Protein AF-A0A517T8I3-F1 (afdb_monomer_lite)

Structure (mmCIF, N/CA/C/O backbone):
data_AF-A0A517T8I3-F1
#
_entry.id   AF-A0A517T8I3-F1
#
loop_
_atom_site.group_PDB
_atom_site.id
_atom_site.type_symbol
_atom_site.label_atom_id
_atom_site.label_alt_id
_atom_site.label_comp_id
_atom_site.label_asym_id
_atom_site.label_entity_id
_atom_site.label_seq_id
_atom_site.pdbx_PDB_ins_code
_atom_site.Cartn_x
_atom_site.Cartn_y
_atom_site.Cartn_z
_atom_site.occupancy
_atom_site.B_iso_or_equiv
_atom_site.auth_seq_id
_atom_site.auth_comp_id
_atom_site.auth_asym_id
_atom_site.auth_atom_id
_atom_site.pdbx_PDB_model_num
ATOM 1 N N . MET A 1 1 ? 9.222 -22.337 -0.144 1.00 41.41 1 MET A N 1
ATOM 2 C CA . MET A 1 1 ? 8.190 -21.310 -0.383 1.00 41.41 1 MET A CA 1
ATOM 3 C C . MET A 1 1 ? 7.421 -21.747 -1.611 1.00 41.41 1 MET A C 1
ATOM 5 O O . MET A 1 1 ? 8.065 -21.968 -2.627 1.00 41.41 1 MET A O 1
ATOM 9 N N . GLN A 1 2 ? 6.104 -21.953 -1.518 1.00 43.41 2 GLN A N 1
ATOM 10 C CA . GLN A 1 2 ? 5.272 -21.884 -2.725 1.00 43.41 2 GLN A CA 1
ATOM 11 C C . GLN A 1 2 ? 5.510 -20.485 -3.297 1.00 43.41 2 GLN A C 1
ATOM 13 O O . GLN A 1 2 ? 5.331 -19.502 -2.580 1.00 43.41 2 GLN A O 1
ATOM 18 N N . GLY A 1 3 ? 6.125 -20.431 -4.477 1.00 68.81 3 GLY A N 1
ATOM 19 C CA . GLY A 1 3 ? 6.639 -19.194 -5.051 1.00 68.81 3 GLY A CA 1
ATOM 20 C C . GLY A 1 3 ? 5.486 -18.282 -5.435 1.00 68.81 3 GLY A C 1
ATOM 21 O O . GLY A 1 3 ? 4.492 -18.755 -5.979 1.00 68.81 3 GLY A O 1
ATOM 22 N N . TYR A 1 4 ? 5.613 -16.993 -5.133 1.00 79.94 4 TYR A N 1
ATOM 23 C CA . TYR A 1 4 ? 4.771 -15.985 -5.765 1.00 79.94 4 TYR A CA 1
ATOM 24 C C . TYR A 1 4 ? 4.912 -16.085 -7.294 1.00 79.94 4 TYR A C 1
ATOM 26 O O . TYR A 1 4 ? 5.995 -16.461 -7.759 1.00 79.94 4 TYR A O 1
ATOM 34 N N . PRO A 1 5 ? 3.857 -15.780 -8.068 1.00 85.25 5 PRO A N 1
ATOM 35 C CA . PRO A 1 5 ? 3.932 -15.844 -9.520 1.00 85.25 5 PRO A CA 1
ATOM 36 C C . PRO A 1 5 ? 4.975 -14.857 -10.045 1.00 85.25 5 PRO A C 1
ATOM 38 O O . PRO A 1 5 ? 5.192 -13.774 -9.485 1.00 85.25 5 PRO A O 1
ATOM 41 N N . ARG A 1 6 ? 5.656 -15.253 -11.117 1.00 88.50 6 ARG A N 1
ATOM 42 C CA . ARG A 1 6 ? 6.719 -14.454 -11.721 1.00 88.50 6 ARG A CA 1
ATOM 43 C C . ARG A 1 6 ? 6.110 -13.284 -12.488 1.00 88.50 6 ARG A C 1
ATOM 45 O O . ARG A 1 6 ? 5.130 -13.452 -13.209 1.00 88.50 6 ARG A O 1
ATOM 52 N N . VAL A 1 7 ? 6.745 -12.112 -12.418 1.00 89.88 7 VAL A N 1
ATOM 53 C CA . VAL A 1 7 ? 6.418 -10.996 -13.316 1.00 89.88 7 VAL A CA 1
ATOM 54 C C . VAL A 1 7 ? 6.949 -11.313 -14.715 1.00 89.88 7 VAL A C 1
ATOM 56 O O . VAL A 1 7 ? 8.155 -11.310 -14.954 1.00 89.88 7 VAL A O 1
ATOM 59 N N . ALA A 1 8 ? 6.044 -11.613 -15.642 1.00 88.56 8 ALA A N 1
ATOM 60 C CA . ALA A 1 8 ? 6.367 -11.973 -17.017 1.00 88.56 8 ALA A CA 1
ATOM 61 C C . ALA A 1 8 ? 6.566 -10.741 -17.911 1.00 88.56 8 ALA A C 1
ATOM 63 O O . ALA A 1 8 ? 7.403 -10.758 -18.813 1.00 88.56 8 ALA A O 1
ATOM 64 N N . ALA A 1 9 ? 5.802 -9.673 -17.672 1.00 90.19 9 ALA A N 1
ATOM 65 C CA . ALA A 1 9 ? 5.899 -8.437 -18.440 1.00 90.19 9 ALA A CA 1
ATOM 66 C C . ALA A 1 9 ? 5.397 -7.226 -17.651 1.00 90.19 9 ALA A C 1
ATOM 68 O O . ALA A 1 9 ? 4.647 -7.353 -16.683 1.00 90.19 9 ALA A O 1
ATOM 69 N N . ILE A 1 10 ? 5.775 -6.037 -18.121 1.00 89.06 10 ILE A N 1
ATOM 70 C CA . ILE A 1 10 ? 5.238 -4.762 -17.646 1.00 89.06 10 ILE A CA 1
ATOM 71 C C . ILE A 1 10 ? 4.717 -3.999 -18.855 1.00 89.06 10 ILE A C 1
ATOM 73 O O . ILE A 1 10 ? 5.453 -3.765 -19.814 1.00 89.06 10 ILE A O 1
ATOM 77 N N . THR A 1 11 ? 3.444 -3.621 -18.818 1.00 89.94 11 THR A N 1
ATOM 78 C CA . THR A 1 11 ? 2.867 -2.674 -19.777 1.00 89.94 11 THR A CA 1
ATOM 79 C C . THR A 1 11 ? 2.685 -1.324 -19.112 1.00 89.94 11 THR A C 1
ATOM 81 O O . THR A 1 11 ? 2.497 -1.234 -17.899 1.00 89.94 11 THR A O 1
ATOM 84 N N . HIS A 1 12 ? 2.720 -0.267 -19.912 1.00 82.56 12 HIS A N 1
ATOM 85 C CA . HIS A 1 12 ? 2.687 1.101 -19.418 1.00 82.56 12 HIS A CA 1
ATOM 86 C C . HIS A 1 12 ? 1.550 1.871 -20.085 1.00 82.56 12 HIS A C 1
ATOM 88 O O . HIS A 1 12 ? 1.390 1.791 -21.304 1.00 82.56 12 HIS A O 1
ATOM 94 N N . ALA A 1 13 ? 0.807 2.623 -19.281 1.00 73.44 13 ALA A N 1
ATOM 95 C CA . ALA A 1 13 ? 0.009 3.761 -19.714 1.00 73.44 13 ALA A CA 1
ATOM 96 C C . ALA A 1 13 ? 0.690 5.057 -19.231 1.00 73.44 13 ALA A C 1
ATOM 98 O O . ALA A 1 13 ? 1.720 5.007 -18.550 1.00 73.44 13 ALA A O 1
ATOM 99 N N . ASP A 1 14 ? 0.145 6.214 -19.607 1.00 70.75 14 ASP A N 1
ATOM 100 C CA . ASP A 1 14 ? 0.759 7.518 -19.321 1.00 70.75 14 ASP A CA 1
ATOM 101 C C . ASP A 1 14 ? 0.957 7.769 -17.812 1.00 70.75 14 ASP A C 1
ATOM 103 O O . ASP A 1 14 ? 1.933 8.404 -17.407 1.00 70.75 14 ASP A O 1
ATOM 107 N N . ASP A 1 15 ? 0.070 7.231 -16.974 1.00 74.19 15 ASP A N 1
ATOM 108 C CA . ASP A 1 15 ? 0.002 7.471 -15.530 1.00 74.19 15 ASP A CA 1
ATOM 109 C C . ASP A 1 15 ? 0.202 6.220 -14.656 1.00 74.19 15 ASP A C 1
ATOM 111 O O . ASP A 1 15 ? 0.473 6.350 -13.460 1.00 74.19 15 ASP A O 1
ATOM 115 N N . CYS A 1 16 ? 0.134 5.018 -15.233 1.00 84.25 16 CYS A N 1
ATOM 116 C CA . CYS A 1 16 ? 0.212 3.762 -14.490 1.00 84.25 16 CYS A CA 1
ATOM 117 C C . CYS A 1 16 ? 0.996 2.660 -15.219 1.00 84.25 16 CYS A C 1
ATOM 119 O O . CYS A 1 16 ? 1.165 2.660 -16.441 1.00 84.25 16 CYS A O 1
ATOM 121 N N . CYS A 1 17 ? 1.468 1.680 -14.449 1.00 89.50 17 CYS A N 1
ATOM 122 C CA . CYS A 1 17 ? 2.090 0.460 -14.957 1.00 89.50 17 CYS A CA 1
ATOM 123 C C . CYS A 1 17 ? 1.220 -0.737 -14.586 1.00 89.50 17 CYS A C 1
ATOM 125 O O . CYS A 1 17 ? 0.620 -0.774 -13.517 1.00 89.50 17 CYS A O 1
ATOM 127 N N . THR A 1 18 ? 1.169 -1.744 -15.448 1.00 92.50 18 THR A N 1
ATOM 128 C CA . THR A 1 18 ? 0.527 -3.028 -15.150 1.00 92.50 18 THR A CA 1
ATOM 129 C C . THR A 1 18 ? 1.574 -4.126 -15.214 1.00 92.50 18 THR A C 1
ATOM 131 O O . THR A 1 18 ? 2.240 -4.284 -16.237 1.00 92.50 18 THR A O 1
ATOM 134 N N . LEU A 1 19 ? 1.717 -4.877 -14.125 1.00 91.88 19 LEU A N 1
ATOM 135 C CA . LEU A 1 19 ? 2.493 -6.110 -14.087 1.00 91.88 19 LEU A CA 1
ATOM 136 C C . LEU A 1 19 ? 1.615 -7.255 -14.584 1.00 91.88 19 LEU A C 1
ATOM 138 O O . LEU A 1 19 ? 0.516 -7.449 -14.066 1.00 91.88 19 LEU A O 1
ATOM 142 N N . HIS A 1 20 ? 2.114 -8.019 -15.548 1.00 92.81 20 HIS A N 1
ATOM 143 C CA . HIS A 1 20 ? 1.496 -9.254 -16.030 1.00 92.81 20 HIS A CA 1
ATOM 144 C C . HIS A 1 20 ? 2.244 -10.431 -15.428 1.00 92.81 20 HIS A C 1
ATOM 146 O O . HIS A 1 20 ? 3.470 -10.509 -15.560 1.00 92.81 20 HIS A O 1
ATOM 152 N N . LEU A 1 21 ? 1.521 -11.315 -14.753 1.00 92.31 21 LEU A N 1
ATOM 153 C CA . LEU A 1 21 ? 2.090 -12.456 -14.048 1.00 92.31 21 LEU A CA 1
ATOM 154 C C . LEU A 1 21 ? 1.990 -13.731 -14.897 1.00 92.31 21 LEU A C 1
ATOM 156 O O . LEU A 1 21 ? 1.153 -13.835 -15.796 1.00 92.31 21 LEU A O 1
ATOM 160 N N . ASP A 1 22 ? 2.858 -14.706 -14.636 1.00 92.25 22 ASP A N 1
ATOM 161 C CA . ASP A 1 22 ? 2.897 -15.984 -15.365 1.00 92.25 22 ASP A CA 1
ATOM 162 C C . ASP A 1 22 ? 1.654 -16.868 -15.147 1.00 92.25 22 ASP A C 1
ATOM 164 O O . ASP A 1 22 ? 1.330 -17.704 -15.992 1.00 92.25 22 ASP A O 1
ATOM 168 N N . ASP A 1 23 ? 0.903 -16.628 -14.072 1.00 90.25 23 ASP A N 1
ATOM 169 C CA . ASP A 1 23 ? -0.411 -17.221 -13.806 1.00 90.25 23 ASP A CA 1
ATOM 170 C C . ASP A 1 23 ? -1.574 -16.508 -14.527 1.00 90.25 23 ASP A C 1
ATOM 172 O O . ASP A 1 23 ? -2.740 -16.837 -14.308 1.00 90.25 23 ASP A O 1
ATOM 176 N N . SER A 1 24 ? -1.264 -15.567 -15.428 1.00 88.81 24 SER A N 1
ATOM 177 C CA . SER A 1 24 ? -2.210 -14.720 -16.173 1.00 88.81 24 SER A CA 1
ATOM 178 C C . SER A 1 24 ? -2.958 -13.671 -15.341 1.00 88.81 24 SER A C 1
ATOM 180 O O . SER A 1 24 ? -3.823 -12.980 -15.883 1.00 88.81 24 SER A O 1
ATOM 182 N N . SER A 1 25 ? -2.647 -13.516 -14.051 1.00 90.62 25 SER A N 1
ATOM 183 C CA . SER A 1 25 ? -3.161 -12.402 -13.254 1.00 90.62 25 SER A CA 1
ATOM 184 C C . SER A 1 25 ? -2.394 -11.103 -13.535 1.00 90.62 25 SER A C 1
ATOM 186 O O . SER A 1 25 ? -1.319 -11.093 -14.144 1.00 90.62 25 SER A O 1
ATOM 188 N N . THR A 1 26 ? -2.968 -9.975 -13.112 1.00 91.31 26 THR A N 1
ATOM 189 C CA . THR A 1 26 ? -2.376 -8.647 -13.312 1.00 91.31 26 THR A CA 1
ATOM 190 C C . THR A 1 26 ? -2.382 -7.829 -12.031 1.00 91.31 26 THR A C 1
ATOM 192 O O . THR A 1 26 ? -3.363 -7.856 -11.289 1.00 91.31 26 THR A O 1
ATOM 195 N N . ILE A 1 27 ? -1.333 -7.033 -11.820 1.00 90.88 27 ILE A N 1
ATOM 196 C CA . ILE A 1 27 ? -1.254 -6.044 -10.737 1.00 90.88 27 ILE A CA 1
ATOM 197 C C . ILE A 1 27 ? -1.116 -4.652 -11.346 1.00 90.88 27 ILE A C 1
ATOM 199 O O . ILE A 1 27 ? -0.182 -4.390 -12.104 1.00 90.88 27 ILE A O 1
ATOM 203 N N . LEU A 1 28 ? -2.024 -3.746 -10.986 1.00 91.38 28 LEU A N 1
ATOM 204 C CA . LEU A 1 28 ? -1.908 -2.330 -11.322 1.00 91.38 28 LEU A CA 1
ATOM 205 C C . LEU A 1 28 ? -0.952 -1.643 -10.340 1.00 91.38 28 LEU A C 1
ATOM 207 O O . LEU A 1 28 ? -1.030 -1.888 -9.140 1.00 91.38 28 LEU A O 1
ATOM 211 N N . LEU A 1 29 ? -0.078 -0.771 -10.835 1.00 90.00 29 LEU A N 1
ATOM 212 C CA . LEU A 1 29 ? 0.838 0.050 -10.048 1.00 90.00 29 LEU A CA 1
ATOM 213 C C . LEU A 1 29 ? 0.537 1.536 -10.254 1.00 90.00 29 LEU A C 1
ATOM 215 O O . LEU A 1 29 ? 0.356 1.977 -11.390 1.00 90.00 29 LEU A O 1
ATOM 219 N N . ASP A 1 30 ? 0.567 2.313 -9.168 1.00 85.25 30 ASP A N 1
ATOM 220 C CA . ASP A 1 30 ? 0.377 3.777 -9.178 1.00 85.25 30 ASP A CA 1
ATOM 221 C C . ASP A 1 30 ? 1.690 4.499 -9.513 1.00 85.25 30 ASP A C 1
ATOM 223 O O . ASP A 1 30 ? 2.221 5.302 -8.742 1.00 85.25 30 ASP A O 1
ATOM 227 N N . LEU A 1 31 ? 2.292 4.113 -10.636 1.00 87.06 31 LEU A N 1
ATOM 228 C CA . LEU A 1 31 ? 3.541 4.686 -11.118 1.00 87.06 31 LEU A CA 1
ATOM 229 C C . LEU A 1 31 ? 3.591 4.663 -12.640 1.00 87.06 31 LEU A C 1
ATOM 231 O O . LEU A 1 31 ? 3.246 3.664 -13.265 1.00 87.06 31 LEU A O 1
ATOM 235 N N . SER A 1 32 ? 4.055 5.752 -13.237 1.00 87.44 32 SER A N 1
ATOM 236 C CA . SER A 1 32 ? 4.314 5.841 -14.664 1.00 87.44 32 SER A CA 1
ATOM 237 C C . SER A 1 32 ? 5.643 5.172 -15.006 1.00 87.44 32 SER A C 1
ATOM 239 O O . SER A 1 32 ? 6.540 5.009 -14.170 1.00 87.44 32 SER A O 1
ATOM 241 N N . ARG A 1 33 ? 5.811 4.827 -16.285 1.00 86.06 33 ARG A N 1
ATOM 242 C CA . ARG A 1 33 ? 7.088 4.314 -16.792 1.00 86.06 33 ARG A CA 1
ATOM 243 C C . ARG A 1 33 ? 8.243 5.277 -16.520 1.00 86.06 33 ARG A C 1
ATOM 245 O O . ARG A 1 33 ? 9.319 4.844 -16.121 1.00 86.06 33 ARG A O 1
ATOM 252 N N . SER A 1 34 ? 8.019 6.571 -16.744 1.00 86.88 34 SER A N 1
ATOM 253 C CA . SER A 1 34 ? 9.053 7.593 -16.588 1.00 86.88 34 SER A CA 1
ATOM 254 C C . SER A 1 34 ? 9.481 7.748 -15.131 1.00 86.88 34 SER A C 1
ATOM 256 O O . SER A 1 34 ? 10.675 7.874 -14.872 1.00 86.88 34 SER A O 1
ATOM 258 N N . ALA A 1 35 ? 8.543 7.667 -14.181 1.00 86.69 35 ALA A N 1
ATOM 259 C CA . ALA A 1 35 ? 8.854 7.676 -12.755 1.00 86.69 35 ALA A CA 1
ATOM 260 C C . ALA A 1 35 ? 9.694 6.454 -12.353 1.00 86.69 35 ALA A C 1
ATOM 262 O O . ALA A 1 35 ? 10.691 6.599 -11.643 1.00 86.69 35 ALA A O 1
ATOM 263 N N . LEU A 1 36 ? 9.348 5.265 -12.861 1.00 86.88 36 LEU A N 1
ATOM 264 C CA . LEU A 1 36 ? 10.121 4.046 -12.622 1.00 86.88 36 LEU A CA 1
ATOM 265 C C . LEU A 1 36 ? 11.539 4.144 -13.183 1.00 86.88 36 LEU A C 1
ATOM 267 O O . LEU A 1 36 ? 12.506 3.915 -12.466 1.00 86.88 36 LEU A O 1
ATOM 271 N N . GLU A 1 37 ? 11.678 4.506 -14.457 1.00 87.69 37 GLU A N 1
ATOM 272 C CA . GLU A 1 37 ? 12.984 4.624 -15.110 1.00 87.69 37 GLU A CA 1
ATOM 273 C C . GLU A 1 37 ? 13.853 5.702 -14.444 1.00 87.69 37 GLU A C 1
ATOM 275 O O . GLU A 1 37 ? 15.051 5.488 -14.246 1.00 87.69 37 GLU A O 1
ATOM 280 N N . ALA A 1 38 ? 13.258 6.831 -14.038 1.00 87.50 38 ALA A N 1
ATOM 281 C CA . ALA A 1 38 ? 13.951 7.875 -13.289 1.00 87.50 38 ALA A CA 1
ATOM 282 C C . ALA A 1 38 ? 14.435 7.370 -11.924 1.00 87.50 38 ALA A C 1
ATOM 284 O O . ALA A 1 38 ? 15.601 7.571 -11.587 1.00 87.50 38 ALA A O 1
ATOM 285 N N . TYR A 1 39 ? 13.579 6.667 -11.176 1.00 86.06 39 TYR A N 1
ATOM 286 C CA . TYR A 1 39 ? 13.934 6.061 -9.895 1.00 86.06 39 TYR A CA 1
ATOM 287 C C . TYR A 1 39 ? 15.089 5.063 -10.044 1.00 86.06 39 TYR A C 1
ATOM 289 O O . TYR A 1 39 ? 16.063 5.136 -9.292 1.00 86.06 39 TYR A O 1
ATOM 297 N N . LEU A 1 40 ? 15.006 4.154 -11.023 1.00 86.44 40 LEU A N 1
ATOM 298 C CA . LEU A 1 40 ? 16.040 3.147 -11.268 1.00 86.44 40 LEU A CA 1
ATOM 299 C C . LEU A 1 40 ? 17.371 3.807 -11.625 1.00 86.44 40 LEU A C 1
ATOM 301 O O . LEU A 1 40 ? 18.395 3.487 -11.029 1.00 86.44 40 LEU A O 1
ATOM 305 N N . LYS A 1 41 ? 17.348 4.792 -12.529 1.00 86.94 41 LYS A N 1
ATOM 306 C CA . LYS A 1 41 ? 18.540 5.544 -12.928 1.00 86.94 41 LYS A CA 1
ATOM 307 C C . LYS A 1 41 ? 19.160 6.312 -11.761 1.00 86.94 41 LYS A C 1
ATOM 309 O O . LYS A 1 41 ? 20.376 6.303 -11.610 1.00 86.94 41 LYS A O 1
ATOM 314 N N . GLN A 1 42 ? 18.341 6.990 -10.960 1.00 85.06 42 GLN A N 1
ATOM 315 C CA . GLN A 1 42 ? 18.812 7.808 -9.844 1.00 85.06 42 GLN A CA 1
ATOM 316 C C . GLN A 1 42 ? 19.474 6.977 -8.741 1.00 85.06 42 GLN A C 1
ATOM 318 O O . GLN A 1 42 ? 20.410 7.453 -8.105 1.00 85.06 42 GLN A O 1
ATOM 323 N N . ASN A 1 43 ? 18.992 5.755 -8.524 1.00 81.25 43 ASN A N 1
ATOM 324 C CA . ASN A 1 43 ? 19.506 4.843 -7.505 1.00 81.25 43 ASN A CA 1
ATOM 325 C C . ASN A 1 43 ? 20.490 3.805 -8.078 1.00 81.25 43 ASN A C 1
ATOM 327 O O . ASN A 1 43 ? 20.786 2.816 -7.415 1.00 81.25 43 ASN A O 1
ATOM 331 N N . GLU A 1 44 ? 20.976 4.021 -9.307 1.00 84.88 44 GLU A N 1
ATOM 332 C CA . GLU A 1 44 ? 21.946 3.157 -9.998 1.00 84.88 44 GLU A CA 1
ATOM 333 C C . GLU A 1 44 ? 21.505 1.682 -10.103 1.00 84.88 44 GLU A C 1
ATOM 335 O O . GLU A 1 44 ? 22.322 0.760 -10.147 1.00 84.88 44 GLU A O 1
ATOM 340 N N . PHE A 1 45 ? 20.193 1.447 -10.173 1.00 85.38 45 PHE A N 1
ATOM 341 C CA . PHE A 1 45 ? 19.625 0.119 -10.370 1.00 85.38 45 PHE A CA 1
ATOM 342 C C . PHE A 1 45 ? 19.649 -0.300 -11.847 1.00 85.38 45 PHE A C 1
ATOM 344 O O . PHE A 1 45 ? 19.632 0.552 -12.742 1.00 85.38 45 PHE A O 1
ATOM 351 N N . PRO A 1 46 ? 19.647 -1.620 -12.128 1.00 86.75 46 PRO A N 1
ATOM 352 C CA . PRO A 1 46 ? 19.505 -2.120 -13.487 1.00 86.75 46 PRO A CA 1
ATOM 353 C C . PRO A 1 46 ? 18.230 -1.597 -14.173 1.00 86.75 46 PRO A C 1
ATOM 355 O O . PRO A 1 46 ? 17.225 -1.352 -13.497 1.00 86.75 46 PRO A O 1
ATOM 358 N N . PRO A 1 47 ? 18.234 -1.468 -15.512 1.00 88.00 47 PRO A N 1
ATOM 359 C CA . PRO A 1 47 ? 17.032 -1.164 -16.280 1.00 88.00 47 PRO A CA 1
ATOM 360 C C . PRO A 1 47 ? 15.904 -2.166 -16.015 1.00 88.00 47 PRO A C 1
ATOM 362 O O . PRO A 1 47 ? 16.148 -3.317 -15.662 1.00 88.00 47 PRO A O 1
ATOM 365 N N . ILE A 1 48 ? 14.660 -1.757 -16.273 1.00 86.38 48 ILE A N 1
ATOM 366 C CA . ILE A 1 48 ? 13.474 -2.587 -16.015 1.00 86.38 48 ILE A CA 1
ATOM 367 C C . ILE A 1 48 ? 13.538 -3.968 -16.690 1.00 86.38 48 ILE A C 1
ATOM 369 O O . ILE A 1 48 ? 13.161 -4.957 -16.071 1.00 86.38 48 ILE A O 1
ATOM 373 N N . CYS A 1 49 ? 14.068 -4.056 -17.917 1.00 87.31 49 CYS A N 1
ATOM 374 C CA . CYS A 1 49 ? 14.229 -5.326 -18.630 1.00 87.31 49 CYS A CA 1
ATOM 375 C C . CYS A 1 49 ? 15.162 -6.282 -17.875 1.00 87.31 49 CYS A C 1
ATOM 377 O O . CYS A 1 49 ? 14.823 -7.443 -17.686 1.00 87.31 49 CYS A O 1
ATOM 379 N N . ASP A 1 50 ? 16.281 -5.774 -17.355 1.00 88.00 50 ASP A N 1
ATOM 380 C CA . ASP A 1 50 ? 17.229 -6.569 -16.572 1.00 88.00 50 ASP A CA 1
ATOM 381 C C . ASP A 1 50 ? 16.620 -7.028 -15.243 1.00 88.00 50 ASP A C 1
ATOM 383 O O . ASP A 1 50 ? 16.937 -8.117 -14.767 1.00 88.00 50 ASP A O 1
ATOM 387 N N . LEU A 1 51 ? 15.761 -6.209 -14.625 1.00 87.00 51 LEU A N 1
ATOM 388 C CA . LEU A 1 51 ? 15.043 -6.606 -13.412 1.00 87.00 51 LEU A CA 1
ATOM 389 C C . LEU A 1 51 ? 14.070 -7.757 -13.689 1.00 87.00 51 LEU A C 1
ATOM 391 O O . LEU A 1 51 ? 13.980 -8.675 -12.877 1.00 87.00 51 LEU A O 1
ATOM 395 N N . LEU A 1 52 ? 13.371 -7.721 -14.826 1.00 87.25 52 LEU A N 1
ATOM 396 C CA . LEU A 1 52 ? 12.444 -8.773 -15.251 1.00 87.25 52 LEU A CA 1
ATOM 397 C C . LEU A 1 52 ? 13.170 -10.065 -15.627 1.00 87.25 52 LEU A C 1
ATOM 399 O O . LEU A 1 52 ? 12.774 -11.138 -15.184 1.00 87.25 52 LEU A O 1
ATOM 403 N N . ASP A 1 53 ? 14.258 -9.970 -16.390 1.00 87.31 53 ASP A N 1
ATOM 404 C CA . ASP A 1 53 ? 15.039 -11.134 -16.823 1.00 87.31 53 ASP A CA 1
ATOM 405 C C . ASP A 1 53 ? 15.703 -11.867 -15.649 1.00 87.31 53 ASP A C 1
ATOM 407 O O . ASP A 1 53 ? 15.985 -13.063 -15.731 1.00 87.31 53 ASP A O 1
ATOM 411 N N . ARG A 1 54 ? 15.965 -11.145 -14.553 1.00 85.81 54 ARG A N 1
ATOM 412 C CA . ARG A 1 54 ? 16.594 -11.664 -13.331 1.00 85.81 54 ARG A CA 1
ATOM 413 C C . ARG A 1 54 ? 15.598 -11.984 -12.215 1.00 85.81 54 ARG A C 1
ATOM 415 O O . ARG A 1 54 ? 16.042 -12.270 -11.104 1.00 85.81 54 ARG A O 1
ATOM 422 N N . ASP A 1 55 ? 14.294 -11.901 -12.478 1.00 85.88 55 ASP A N 1
ATOM 423 C CA . ASP A 1 55 ? 13.228 -12.133 -11.494 1.00 85.88 55 ASP A CA 1
ATOM 424 C C . ASP A 1 55 ? 13.382 -11.278 -10.213 1.00 85.88 55 ASP A C 1
ATOM 426 O O . ASP A 1 55 ? 13.122 -11.718 -9.093 1.00 85.88 55 ASP A O 1
ATOM 430 N N . LEU A 1 56 ? 13.826 -10.024 -10.367 1.00 86.25 56 LEU A N 1
ATOM 431 C CA . LEU A 1 56 ? 14.074 -9.088 -9.260 1.00 86.25 56 LEU A CA 1
ATOM 432 C C . LEU A 1 56 ? 12.848 -8.259 -8.870 1.00 86.25 56 LEU A C 1
ATOM 434 O O . LEU A 1 56 ? 12.950 -7.410 -7.987 1.00 86.25 56 LEU A O 1
ATOM 438 N N . ILE A 1 57 ? 11.701 -8.490 -9.505 1.00 87.81 57 ILE A N 1
ATOM 439 C CA . ILE A 1 57 ? 10.419 -7.897 -9.123 1.00 87.81 57 ILE A CA 1
ATOM 440 C C . ILE A 1 57 ? 9.533 -9.020 -8.597 1.00 87.81 57 ILE A C 1
ATOM 442 O O . ILE A 1 57 ? 9.041 -9.853 -9.354 1.00 87.81 57 ILE A O 1
ATOM 446 N N . VAL A 1 58 ? 9.330 -9.034 -7.285 1.00 87.38 58 VAL A N 1
ATOM 447 C CA . VAL A 1 58 ? 8.448 -9.972 -6.601 1.00 87.38 58 VAL A CA 1
ATOM 448 C C . VAL A 1 58 ? 7.064 -9.344 -6.519 1.00 87.38 58 VAL A C 1
ATOM 450 O O . VAL A 1 58 ? 6.800 -8.454 -5.705 1.00 87.38 58 VAL A O 1
ATOM 453 N N . ALA A 1 59 ? 6.168 -9.820 -7.376 1.00 86.31 59 ALA A N 1
ATOM 454 C CA . ALA A 1 59 ? 4.752 -9.544 -7.237 1.00 86.31 59 ALA A CA 1
ATOM 455 C C . ALA A 1 59 ? 4.229 -10.288 -6.009 1.00 86.31 59 ALA A C 1
ATOM 457 O O . ALA A 1 59 ? 4.376 -11.500 -5.905 1.00 86.31 59 ALA A O 1
ATOM 458 N N . ILE A 1 60 ? 3.598 -9.574 -5.085 1.00 82.25 60 ILE A N 1
ATOM 459 C CA . ILE A 1 60 ? 2.863 -10.170 -3.971 1.00 82.25 60 ILE A CA 1
ATOM 460 C C . ILE A 1 60 ? 1.371 -9.997 -4.289 1.00 82.25 60 ILE A C 1
ATOM 462 O O . ILE A 1 60 ? 0.736 -9.079 -3.762 1.00 82.25 60 ILE A O 1
ATOM 466 N N . PRO A 1 61 ? 0.796 -10.822 -5.192 1.00 65.81 61 PRO A N 1
ATOM 467 C CA . PRO A 1 61 ? -0.640 -10.855 -5.383 1.00 65.81 61 PRO A CA 1
ATOM 468 C C . PRO A 1 61 ? -1.211 -11.558 -4.167 1.00 65.81 61 PRO A C 1
ATOM 470 O O . PRO A 1 61 ? -1.053 -12.764 -3.983 1.00 65.81 61 PRO A O 1
ATOM 473 N N . LEU A 1 62 ? -1.831 -10.795 -3.287 1.00 70.19 62 LEU A N 1
ATOM 474 C CA . LEU A 1 62 ? -2.601 -11.380 -2.213 1.00 70.19 62 LEU A CA 1
ATOM 475 C C . LEU A 1 62 ? -3.979 -10.745 -2.264 1.00 70.19 62 LEU A C 1
ATOM 477 O O . LEU A 1 62 ? -4.059 -9.522 -2.405 1.00 70.19 62 LEU A O 1
ATOM 481 N N . PRO A 1 63 ? -5.061 -11.530 -2.119 1.00 77.62 63 PRO A N 1
ATOM 482 C CA . PRO A 1 63 ? -6.267 -10.924 -1.589 1.00 77.62 63 PRO A CA 1
ATOM 483 C C . PRO A 1 63 ? -5.888 -10.198 -0.292 1.00 77.62 63 PRO A C 1
ATOM 485 O O . PRO A 1 63 ? -4.959 -10.616 0.412 1.00 77.62 63 PRO A O 1
ATOM 488 N N . LEU A 1 64 ? -6.583 -9.102 0.005 1.00 87.12 64 LEU A N 1
ATOM 489 C CA . LEU A 1 64 ? -6.437 -8.427 1.291 1.00 87.12 64 LEU A CA 1
ATOM 490 C C . LEU A 1 64 ? -6.512 -9.480 2.404 1.00 87.12 64 LEU A C 1
ATOM 492 O O . LEU A 1 64 ? -7.385 -10.349 2.389 1.00 87.12 64 LEU A O 1
ATOM 496 N N . ARG A 1 65 ? -5.541 -9.456 3.319 1.00 88.75 65 ARG A N 1
ATOM 497 C CA . ARG A 1 65 ? -5.474 -10.421 4.421 1.00 88.75 65 ARG A CA 1
ATOM 498 C C . ARG A 1 65 ? -6.516 -10.098 5.477 1.00 88.75 65 ARG A C 1
ATOM 500 O O . ARG A 1 65 ? -7.020 -11.014 6.119 1.00 88.75 65 ARG A O 1
ATOM 507 N N . MET A 1 66 ? -6.827 -8.815 5.644 1.00 92.81 66 MET A N 1
ATOM 508 C CA . MET A 1 66 ? -7.966 -8.385 6.446 1.00 92.81 66 MET A CA 1
ATOM 509 C C . MET A 1 66 ? -9.285 -8.701 5.738 1.00 92.81 66 MET A C 1
ATOM 511 O O . MET A 1 66 ? -9.395 -8.584 4.519 1.00 92.81 66 MET A O 1
ATOM 515 N N . THR A 1 67 ? -10.296 -9.051 6.517 1.00 94.25 67 THR A N 1
ATOM 516 C CA . THR A 1 67 ? -11.690 -9.208 6.093 1.00 94.25 67 THR A CA 1
ATOM 517 C C . THR A 1 67 ? -12.402 -7.857 5.972 1.00 94.25 67 THR A C 1
ATOM 519 O O . THR A 1 67 ? -11.955 -6.851 6.525 1.00 94.25 67 THR A O 1
ATOM 522 N N . GLU A 1 68 ? -13.559 -7.837 5.306 1.00 95.94 68 GLU A N 1
ATOM 523 C CA . GLU A 1 68 ? -14.430 -6.652 5.225 1.00 95.94 68 GLU A CA 1
ATOM 524 C C . GLU A 1 68 ? -14.808 -6.116 6.614 1.00 95.94 68 GLU A C 1
ATOM 526 O O . GLU A 1 68 ? -14.646 -4.930 6.889 1.00 95.94 68 GLU A O 1
ATOM 531 N N . SER A 1 69 ? -15.212 -6.999 7.536 1.00 96.94 69 SER A N 1
ATOM 532 C CA . SER A 1 69 ? -15.580 -6.603 8.902 1.00 96.94 69 SER A CA 1
ATOM 533 C C . SER A 1 69 ? -14.403 -6.014 9.688 1.00 96.94 69 SER A C 1
ATOM 535 O O . SER A 1 69 ? -14.606 -5.120 10.517 1.00 96.94 69 SER A O 1
ATOM 537 N N . GLU A 1 70 ? -13.186 -6.523 9.477 1.00 96.25 70 GLU A N 1
ATOM 538 C CA . GLU A 1 70 ? -11.978 -5.956 10.084 1.00 96.25 70 GLU A CA 1
ATOM 539 C C . GLU A 1 70 ? -11.684 -4.578 9.503 1.00 96.25 70 GLU A C 1
ATOM 541 O O . GLU A 1 70 ? -11.410 -3.649 10.264 1.00 96.25 70 GLU A O 1
ATOM 546 N N . TRP A 1 71 ? -11.803 -4.420 8.181 1.00 96.81 71 TRP A N 1
ATOM 547 C CA . TRP A 1 71 ? -11.631 -3.125 7.538 1.00 96.81 71 TRP A CA 1
ATOM 548 C C . TRP A 1 71 ? -12.636 -2.095 8.043 1.00 96.81 71 TRP A C 1
ATOM 550 O O . TRP A 1 71 ? -12.219 -1.022 8.469 1.00 96.81 71 TRP A O 1
ATOM 560 N N . ASP A 1 72 ? -13.928 -2.416 8.073 1.00 97.38 72 ASP A N 1
ATOM 561 C CA . ASP A 1 72 ? -14.963 -1.498 8.555 1.00 97.38 72 ASP A CA 1
ATOM 562 C C . ASP A 1 72 ? -14.684 -1.034 9.988 1.00 97.38 72 ASP A C 1
ATOM 564 O O . ASP A 1 72 ? -14.784 0.156 10.301 1.00 97.38 72 ASP A O 1
ATOM 568 N N . THR A 1 73 ? -14.257 -1.963 10.846 1.00 98.06 73 THR A N 1
ATOM 569 C CA . THR A 1 73 ? -13.892 -1.669 12.235 1.00 98.06 73 THR A CA 1
ATOM 570 C C . THR A 1 73 ? -12.664 -0.761 12.314 1.00 98.06 73 THR A C 1
ATOM 572 O O . THR A 1 73 ? -12.677 0.249 13.020 1.00 98.06 73 THR A O 1
ATOM 575 N N . ILE A 1 74 ? -11.592 -1.096 11.591 1.00 98.06 74 ILE A N 1
ATOM 576 C CA . ILE A 1 74 ? -10.340 -0.330 11.586 1.00 98.06 74 ILE A CA 1
ATOM 577 C C . ILE A 1 74 ? -10.563 1.064 10.996 1.00 98.06 74 ILE A C 1
ATOM 579 O O . ILE A 1 74 ? -10.124 2.057 11.578 1.00 98.06 74 ILE A O 1
ATOM 583 N N . ALA A 1 75 ? -11.267 1.159 9.871 1.00 97.75 75 ALA A N 1
ATOM 584 C CA . ALA A 1 75 ? -11.559 2.414 9.202 1.00 97.75 75 ALA A CA 1
ATOM 585 C C . ALA A 1 75 ? -12.419 3.326 10.084 1.00 97.75 75 ALA A C 1
ATOM 587 O O . ALA A 1 75 ? -12.126 4.516 10.187 1.00 97.75 75 ALA A O 1
ATOM 588 N N . ASP A 1 76 ? -13.430 2.786 10.772 1.00 98.06 76 ASP A N 1
ATOM 589 C CA . ASP A 1 76 ? -14.209 3.536 11.761 1.00 98.06 76 ASP A CA 1
ATOM 590 C C . ASP A 1 76 ? -13.322 4.101 12.884 1.00 98.06 76 ASP A C 1
ATOM 592 O O . ASP A 1 76 ? -13.382 5.296 13.187 1.00 98.06 76 ASP A O 1
ATOM 596 N N . ILE A 1 77 ? -12.439 3.277 13.457 1.00 98.44 77 ILE A N 1
ATOM 597 C CA . ILE A 1 77 ? -11.510 3.707 14.512 1.00 98.44 77 ILE A CA 1
ATOM 598 C C . ILE A 1 77 ? -10.573 4.815 14.005 1.00 98.44 77 ILE A C 1
ATOM 600 O O . ILE A 1 77 ? -10.422 5.848 14.662 1.00 98.44 77 ILE A O 1
ATOM 604 N N . LEU A 1 78 ? -9.977 4.646 12.821 1.00 97.94 78 LEU A N 1
ATOM 605 C CA . LEU A 1 78 ? -9.072 5.630 12.221 1.00 97.94 78 LEU A CA 1
ATOM 606 C C . LEU A 1 78 ? -9.774 6.962 11.921 1.00 97.94 78 LEU A C 1
ATOM 608 O O . LEU A 1 78 ? -9.212 8.021 12.194 1.00 97.94 78 LEU A O 1
ATOM 612 N N . ARG A 1 79 ? -11.012 6.933 11.409 1.00 96.19 79 ARG A N 1
ATOM 613 C CA . ARG A 1 79 ? -11.807 8.143 11.113 1.00 96.19 79 ARG A CA 1
ATOM 614 C C . ARG A 1 79 ? -12.158 8.936 12.376 1.00 96.19 79 ARG A C 1
ATOM 616 O O . ARG A 1 79 ? -12.294 10.160 12.320 1.00 96.19 79 ARG A O 1
ATOM 623 N N . GLN A 1 80 ? -12.305 8.254 13.510 1.00 96.75 80 GLN A N 1
ATOM 624 C CA . GLN A 1 80 ? -12.642 8.875 14.792 1.00 96.75 80 GLN A CA 1
ATOM 625 C C . GLN A 1 80 ? -11.415 9.312 15.610 1.00 96.75 80 GLN A C 1
ATOM 627 O O . GLN A 1 80 ? -11.552 10.157 16.496 1.00 96.75 80 GLN A O 1
ATOM 632 N N . SER A 1 81 ? -10.229 8.774 15.317 1.00 97.31 81 SER A N 1
ATOM 633 C CA . SER A 1 81 ? -8.988 9.071 16.040 1.00 97.31 81 SER A CA 1
ATOM 634 C C . SER A 1 81 ? -8.489 10.499 15.794 1.00 97.31 81 SER A C 1
ATOM 636 O O . SER A 1 81 ? -8.232 10.890 14.655 1.00 97.31 81 SER A O 1
ATOM 638 N N . GLU A 1 82 ? -8.290 11.283 16.861 1.00 94.62 82 GLU A N 1
ATOM 639 C CA . GLU A 1 82 ? -7.693 12.621 16.731 1.00 94.62 82 GLU A CA 1
ATOM 640 C C . GLU A 1 82 ? -6.236 12.556 16.262 1.00 94.62 82 GLU A C 1
ATOM 642 O O . GLU A 1 82 ? -5.847 13.348 15.404 1.00 94.62 82 GLU A O 1
ATOM 647 N N . ASP A 1 83 ? -5.460 11.588 16.751 1.00 91.38 83 ASP A N 1
ATOM 648 C CA . ASP A 1 83 ? -4.058 11.410 16.362 1.00 91.38 83 ASP A CA 1
ATOM 649 C C . ASP A 1 83 ? -3.949 11.148 14.855 1.00 91.38 83 ASP A C 1
ATOM 651 O O . ASP A 1 83 ? -3.194 11.810 14.138 1.00 91.38 83 ASP A O 1
ATOM 655 N N . PHE A 1 84 ? -4.799 10.264 14.327 1.0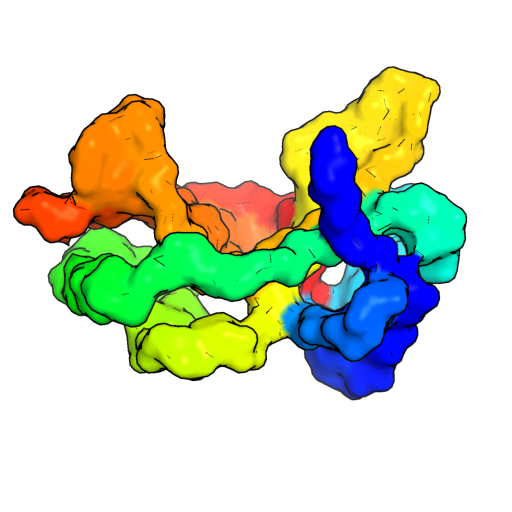0 95.00 84 PHE A N 1
ATOM 656 C CA . PHE A 1 84 ? -4.829 9.988 12.894 1.00 95.00 84 PHE A CA 1
ATOM 657 C C . PHE A 1 84 ? -5.385 11.169 12.078 1.00 95.00 84 PHE A C 1
ATOM 659 O O . PHE A 1 84 ? -4.908 11.452 10.973 1.00 95.00 84 PHE A O 1
ATOM 666 N N . ARG A 1 85 ? -6.345 11.936 12.617 1.00 94.25 85 ARG A N 1
ATOM 667 C CA . ARG A 1 85 ? -6.799 13.191 11.990 1.00 94.25 85 ARG A CA 1
ATOM 668 C C . ARG A 1 85 ? -5.663 14.202 11.835 1.00 94.25 85 ARG A C 1
ATOM 670 O O . ARG A 1 85 ? -5.587 14.871 10.807 1.00 94.25 85 ARG A O 1
ATOM 677 N N . GLN A 1 86 ? -4.753 14.310 12.800 1.00 93.00 86 GLN A N 1
ATOM 678 C CA . GLN A 1 86 ? -3.583 15.186 12.667 1.00 93.00 86 GLN A CA 1
ATOM 679 C C . GLN A 1 86 ? -2.643 14.725 11.545 1.00 93.00 86 GLN A C 1
ATOM 681 O O . GLN A 1 86 ? -2.194 15.554 10.750 1.00 93.00 86 GLN A O 1
ATOM 686 N N . ILE A 1 87 ? -2.414 13.415 11.416 1.00 93.19 87 ILE A N 1
ATOM 687 C CA . ILE A 1 87 ? -1.638 12.839 10.307 1.00 93.19 87 ILE A CA 1
ATOM 688 C C . ILE A 1 87 ? -2.294 13.137 8.955 1.00 93.19 87 ILE A C 1
ATOM 690 O O . ILE A 1 87 ? -1.630 13.614 8.039 1.00 93.19 87 ILE A O 1
ATOM 694 N N . THR A 1 88 ? -3.600 12.909 8.819 1.00 92.75 88 THR A N 1
ATOM 695 C CA . THR A 1 88 ? -4.314 13.126 7.548 1.00 92.75 88 THR A CA 1
ATOM 696 C C . THR A 1 88 ? -4.442 14.602 7.165 1.00 92.75 88 THR A C 1
ATOM 698 O O . THR A 1 88 ? -4.473 14.907 5.976 1.00 92.75 88 THR A O 1
ATOM 701 N N . ARG A 1 89 ? -4.426 15.545 8.121 1.00 92.19 89 ARG A N 1
ATOM 702 C CA . ARG A 1 89 ? -4.272 16.983 7.811 1.00 92.19 89 ARG A CA 1
ATOM 703 C C . ARG A 1 89 ? -2.935 17.274 7.123 1.00 92.19 89 ARG A C 1
ATOM 705 O O . ARG A 1 89 ? -2.885 18.122 6.237 1.00 92.19 89 ARG A O 1
ATOM 712 N N . ARG A 1 90 ? -1.865 16.578 7.524 1.00 90.56 90 ARG A N 1
ATOM 713 C CA . ARG A 1 90 ? -0.533 16.697 6.912 1.00 90.56 90 ARG A CA 1
ATOM 714 C C . ARG A 1 90 ? -0.433 15.939 5.588 1.00 90.56 90 ARG A C 1
ATOM 716 O O . ARG A 1 90 ? 0.206 16.432 4.665 1.00 90.56 90 ARG A O 1
ATOM 723 N N . PHE A 1 91 ? -1.084 14.782 5.485 1.00 90.56 91 PHE A N 1
ATOM 724 C CA . PHE A 1 91 ? -1.068 13.921 4.301 1.00 90.56 91 PHE A CA 1
ATOM 725 C C . PHE A 1 91 ? -2.498 13.612 3.818 1.00 90.56 91 PHE A C 1
ATOM 727 O O . PHE A 1 91 ? -3.009 12.512 4.051 1.00 90.56 91 PHE A O 1
ATOM 734 N N . PRO A 1 92 ? -3.166 14.552 3.117 1.00 89.75 92 PRO A N 1
ATOM 735 C CA . PRO A 1 92 ? -4.588 14.426 2.776 1.00 89.75 92 PRO A CA 1
ATOM 736 C C . PRO A 1 92 ? -4.940 13.210 1.917 1.00 89.75 92 PRO A C 1
ATOM 738 O O . PRO A 1 92 ? -6.052 12.700 2.014 1.00 89.75 92 PRO A O 1
ATOM 741 N N . LYS A 1 93 ? -4.000 12.694 1.112 1.00 86.56 93 LYS A N 1
ATOM 742 C CA . LYS A 1 93 ? -4.220 11.483 0.302 1.00 86.56 93 LYS A CA 1
ATOM 743 C C . LYS A 1 93 ? -4.559 10.254 1.154 1.00 86.56 93 LYS A C 1
ATOM 745 O O . LYS A 1 93 ? -5.368 9.436 0.724 1.00 86.56 93 LYS A O 1
ATOM 750 N N . LEU A 1 94 ? -4.011 10.154 2.371 1.00 90.12 94 LEU A N 1
ATOM 751 C CA . LEU A 1 94 ? -4.351 9.071 3.298 1.00 90.12 94 LEU A CA 1
ATOM 752 C C . LEU A 1 94 ? -5.822 9.133 3.717 1.00 90.12 94 LEU A C 1
ATOM 754 O O . LEU A 1 94 ? -6.458 8.096 3.872 1.00 90.12 94 LEU A O 1
ATOM 758 N N . LEU A 1 95 ? -6.390 10.337 3.854 1.00 90.31 95 LEU A N 1
ATOM 759 C CA . LEU A 1 95 ? -7.802 10.493 4.197 1.00 90.31 95 LEU A CA 1
ATOM 760 C C . LEU A 1 95 ? -8.691 9.833 3.144 1.00 90.31 95 LEU A C 1
ATOM 762 O O . LEU A 1 95 ? -9.596 9.083 3.501 1.00 90.31 95 LEU A O 1
ATOM 766 N N . THR A 1 96 ? -8.407 10.080 1.863 1.00 88.69 96 THR A N 1
ATOM 767 C CA . THR A 1 96 ? -9.152 9.494 0.744 1.00 88.69 96 THR A CA 1
ATOM 768 C C . THR A 1 96 ? -9.111 7.972 0.792 1.00 88.69 96 THR A C 1
ATOM 770 O O . THR A 1 96 ? -10.151 7.337 0.652 1.00 88.69 96 THR A O 1
ATOM 773 N N . GLN A 1 97 ? -7.938 7.390 1.051 1.00 88.56 97 GLN A N 1
ATOM 774 C CA . GLN A 1 97 ? -7.768 5.939 1.135 1.00 88.56 97 GLN A CA 1
ATOM 775 C C . GLN A 1 97 ? -8.569 5.334 2.303 1.00 88.56 97 GLN A C 1
ATOM 777 O O . GLN A 1 97 ? -9.263 4.340 2.124 1.00 88.56 97 GLN A O 1
ATOM 782 N N . ILE A 1 98 ? -8.567 5.971 3.481 1.00 93.56 98 ILE A N 1
ATOM 783 C CA . ILE A 1 98 ? -9.321 5.484 4.651 1.00 93.56 98 ILE A CA 1
ATOM 784 C C . ILE A 1 98 ? -10.846 5.605 4.481 1.00 93.56 98 ILE A C 1
ATOM 786 O O . ILE A 1 98 ? -11.605 4.938 5.184 1.00 93.56 98 ILE A O 1
ATOM 790 N N . HIS A 1 99 ? -11.336 6.424 3.549 1.00 94.50 99 HIS A N 1
ATOM 791 C CA . HIS A 1 99 ? -12.771 6.536 3.255 1.00 94.50 99 HIS A CA 1
ATOM 792 C C . HIS A 1 99 ? -13.278 5.513 2.233 1.00 94.50 99 HIS A C 1
ATOM 794 O O . HIS A 1 99 ? -14.478 5.479 1.972 1.00 94.50 99 HIS A O 1
ATOM 800 N N . GLN A 1 100 ? -12.400 4.678 1.680 1.00 95.06 100 GLN A N 1
ATOM 801 C CA . GLN A 1 100 ? -12.802 3.661 0.720 1.00 95.06 100 GLN A CA 1
ATOM 802 C C . GLN A 1 100 ? -13.542 2.491 1.377 1.00 95.06 100 GLN A C 1
ATOM 804 O O . GLN A 1 100 ? -13.303 2.144 2.538 1.00 95.06 100 GLN A O 1
ATOM 809 N N . THR A 1 101 ? -14.452 1.883 0.619 1.00 94.44 101 THR A N 1
ATOM 810 C CA . THR A 1 101 ? -15.078 0.604 0.976 1.00 94.44 101 THR A CA 1
ATOM 811 C C . THR A 1 101 ? -14.089 -0.543 0.787 1.00 94.44 101 THR A C 1
ATOM 813 O O . THR A 1 101 ? -13.104 -0.403 0.062 1.00 94.44 101 THR A O 1
ATOM 816 N N . TYR A 1 102 ? -14.357 -1.694 1.406 1.00 93.62 102 TYR A N 1
ATOM 817 C CA . TYR A 1 102 ? -13.509 -2.878 1.255 1.00 93.62 102 TYR A CA 1
ATOM 818 C C . TYR A 1 102 ? -13.341 -3.289 -0.219 1.00 93.62 102 TYR A C 1
ATOM 820 O O . TYR A 1 102 ? -12.217 -3.462 -0.687 1.00 93.62 102 TYR A O 1
ATOM 828 N N . ASP A 1 103 ? -14.433 -3.308 -0.990 1.00 92.62 103 ASP A N 1
ATOM 829 C CA . ASP A 1 103 ? -14.401 -3.585 -2.435 1.00 92.62 103 ASP A CA 1
ATOM 830 C C . ASP A 1 103 ? -13.521 -2.600 -3.214 1.00 92.62 103 ASP A C 1
ATOM 832 O O . ASP A 1 103 ? -12.798 -2.987 -4.133 1.00 92.62 103 ASP A O 1
ATOM 836 N N . GLN A 1 104 ? -13.544 -1.317 -2.844 1.00 93.19 104 GLN A N 1
ATOM 837 C CA . GLN A 1 104 ? -12.706 -0.308 -3.489 1.00 93.19 104 GLN A CA 1
ATOM 838 C C . GLN A 1 104 ? -11.218 -0.556 -3.213 1.00 9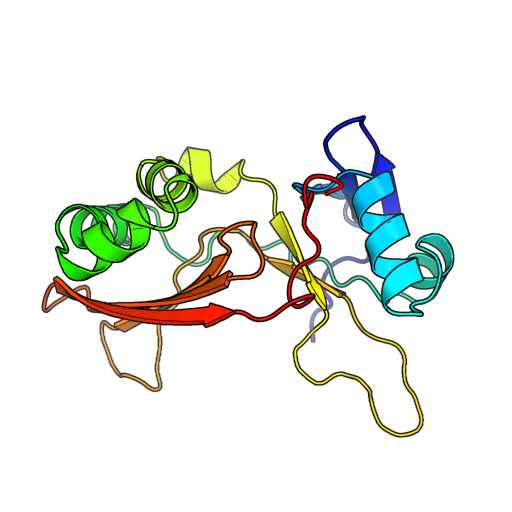3.19 104 GLN A C 1
ATOM 840 O O . GLN A 1 104 ? -10.407 -0.385 -4.124 1.00 93.19 104 GLN A O 1
ATOM 845 N N . LEU A 1 105 ? -10.853 -1.036 -2.018 1.00 90.94 105 LEU A N 1
ATOM 846 C CA . LEU A 1 105 ? -9.460 -1.346 -1.681 1.00 90.94 105 LEU A CA 1
ATOM 847 C C . LEU A 1 105 ? -8.854 -2.429 -2.581 1.00 90.94 105 LEU A C 1
ATOM 849 O O . LEU A 1 105 ? -7.678 -2.338 -2.933 1.00 90.94 105 LEU A O 1
ATOM 853 N N . HIS A 1 106 ? -9.646 -3.424 -2.992 1.00 88.31 106 HIS A N 1
ATOM 854 C CA . HIS A 1 106 ? -9.197 -4.470 -3.917 1.00 88.31 106 HIS A CA 1
ATOM 855 C C . HIS A 1 106 ? -8.812 -3.927 -5.295 1.00 88.31 106 HIS A C 1
ATOM 857 O O . HIS A 1 106 ? -7.984 -4.521 -5.983 1.00 88.31 106 HIS A O 1
ATOM 863 N N . THR A 1 107 ? -9.405 -2.803 -5.693 1.00 88.38 107 THR A N 1
ATOM 864 C CA . THR A 1 107 ? -9.139 -2.159 -6.986 1.00 88.38 107 THR A CA 1
ATOM 865 C C . THR A 1 107 ? -7.987 -1.164 -6.930 1.00 88.38 107 THR A C 1
ATOM 867 O O . THR A 1 107 ? -7.557 -0.669 -7.972 1.00 88.38 107 THR A O 1
ATOM 870 N N . LEU A 1 108 ? -7.483 -0.854 -5.730 1.00 89.31 108 LEU A N 1
ATOM 871 C CA . LEU A 1 108 ? -6.410 0.110 -5.595 1.00 89.31 108 LEU A CA 1
ATOM 872 C C . LEU A 1 108 ? -5.114 -0.415 -6.225 1.00 89.31 108 LEU A C 1
ATOM 874 O O . LEU A 1 108 ? -4.722 -1.560 -5.970 1.00 89.31 108 LEU A O 1
ATOM 878 N N . PRO A 1 109 ? -4.398 0.438 -6.973 1.00 89.81 109 PRO A N 1
ATOM 879 C CA . PRO A 1 109 ? -3.074 0.099 -7.453 1.00 89.81 109 PRO A CA 1
ATOM 880 C C . PRO A 1 109 ? -2.123 -0.199 -6.289 1.00 89.81 109 PRO A C 1
ATOM 882 O O . PRO A 1 109 ? -2.141 0.461 -5.248 1.00 89.81 109 PRO A O 1
ATOM 885 N N . HIS A 1 110 ? -1.271 -1.200 -6.478 1.00 90.44 110 HIS A N 1
ATOM 886 C CA . HIS A 1 110 ? -0.186 -1.524 -5.564 1.00 90.44 110 HIS A CA 1
ATOM 887 C C . HIS A 1 110 ? 0.902 -0.454 -5.619 1.00 90.44 110 HIS A C 1
ATOM 889 O O . HIS A 1 110 ? 1.125 0.207 -6.637 1.00 90.44 110 HIS A O 1
ATOM 895 N N . HIS A 1 111 ? 1.645 -0.348 -4.525 1.00 88.88 111 HIS A N 1
ATOM 896 C CA . HIS A 1 111 ? 2.909 0.368 -4.510 1.00 88.88 111 HIS A CA 1
ATOM 897 C C . HIS A 1 111 ? 4.065 -0.584 -4.817 1.00 88.88 111 HIS A C 1
ATOM 899 O O . HIS A 1 111 ? 4.044 -1.746 -4.405 1.00 88.88 111 HIS A O 1
ATOM 905 N N . LEU A 1 112 ? 5.102 -0.069 -5.475 1.00 88.69 112 LEU A N 1
ATOM 906 C CA . LEU A 1 112 ? 6.371 -0.763 -5.680 1.00 88.69 112 LEU A CA 1
ATOM 907 C C . LEU A 1 112 ? 7.404 -0.216 -4.690 1.00 88.69 112 LEU A C 1
ATOM 909 O O . LEU A 1 112 ? 7.560 0.999 -4.578 1.00 88.69 112 LEU A O 1
ATOM 913 N N . TYR A 1 113 ? 8.117 -1.086 -3.981 1.00 85.50 113 TYR A N 1
ATOM 914 C CA . TYR A 1 113 ? 9.169 -0.678 -3.049 1.00 85.50 113 TYR A CA 1
ATOM 915 C C . TYR A 1 113 ? 10.420 -1.528 -3.182 1.00 85.50 113 TYR A C 1
ATOM 917 O O . TYR A 1 113 ? 10.360 -2.719 -3.486 1.00 85.50 113 TYR A O 1
ATOM 925 N N . CYS A 1 114 ? 11.561 -0.903 -2.914 1.00 78.00 114 CYS A N 1
ATOM 926 C CA . CYS A 1 114 ? 12.830 -1.590 -2.739 1.00 78.00 114 CYS A CA 1
ATOM 927 C C . CYS A 1 114 ? 13.009 -1.853 -1.237 1.00 78.00 114 CYS A C 1
ATOM 929 O O . CYS A 1 114 ? 12.895 -0.934 -0.420 1.00 78.00 114 CYS A O 1
ATOM 931 N N . GLY A 1 115 ? 13.229 -3.114 -0.848 1.00 63.34 115 GLY A N 1
ATOM 932 C CA . GLY A 1 115 ? 13.338 -3.501 0.563 1.00 63.34 115 GLY A CA 1
ATOM 933 C C . GLY A 1 115 ? 14.364 -2.654 1.332 1.00 63.34 115 GLY A C 1
ATOM 934 O O . GLY A 1 115 ? 15.450 -2.367 0.825 1.00 63.34 115 GLY A O 1
ATOM 935 N N . ILE A 1 116 ? 14.031 -2.262 2.568 1.00 49.91 116 ILE A N 1
ATOM 936 C CA . ILE A 1 116 ? 14.947 -1.544 3.468 1.00 49.91 116 ILE A CA 1
ATOM 937 C C . ILE A 1 116 ? 16.118 -2.487 3.782 1.00 49.91 116 ILE A C 1
ATOM 939 O O . ILE A 1 116 ? 15.951 -3.447 4.527 1.00 49.91 116 ILE A O 1
ATOM 943 N N . GLY A 1 117 ? 17.293 -2.241 3.197 1.00 47.09 117 GLY A N 1
ATOM 944 C CA . GLY A 1 117 ? 18.531 -2.951 3.547 1.00 47.09 117 GLY A CA 1
ATOM 945 C C . GLY A 1 117 ? 19.008 -4.052 2.594 1.00 47.09 117 GLY A C 1
ATOM 946 O O . GLY A 1 117 ? 19.962 -4.744 2.931 1.00 47.09 117 GLY A O 1
ATOM 947 N N . MET A 1 118 ? 18.437 -4.212 1.396 1.00 45.47 118 MET A N 1
ATOM 948 C CA . MET A 1 118 ? 18.943 -5.190 0.417 1.00 45.47 118 MET A CA 1
ATOM 949 C C . MET A 1 118 ? 19.926 -4.592 -0.599 1.00 45.47 118 MET A C 1
ATOM 951 O O . MET A 1 118 ? 19.814 -4.790 -1.805 1.00 45.47 118 MET A O 1
ATOM 955 N N . TYR A 1 119 ? 20.959 -3.927 -0.085 1.00 43.25 119 TYR A N 1
ATOM 956 C CA . TYR A 1 119 ? 22.283 -4.025 -0.692 1.00 43.25 119 TYR A CA 1
ATOM 957 C C . TYR A 1 119 ? 22.943 -5.222 -0.005 1.00 43.25 119 TYR A C 1
ATOM 959 O O . TYR A 1 119 ? 23.555 -5.088 1.051 1.00 43.25 119 TYR A O 1
ATOM 967 N N . LEU A 1 120 ? 22.728 -6.432 -0.531 1.00 44.75 120 LEU A N 1
ATOM 968 C CA . LEU A 1 120 ? 23.480 -7.594 -0.058 1.00 44.75 120 LEU A CA 1
ATOM 969 C C . LEU A 1 120 ? 24.951 -7.337 -0.389 1.00 44.75 120 LEU A C 1
ATOM 971 O O . LEU A 1 120 ? 25.353 -7.450 -1.552 1.00 44.75 120 LEU A O 1
ATOM 975 N N . GLU A 1 121 ? 25.723 -6.953 0.630 1.00 37.56 121 GLU A N 1
ATOM 976 C CA . GLU A 1 121 ? 27.176 -6.822 0.575 1.00 37.56 121 GLU A CA 1
ATOM 977 C C . GLU A 1 121 ? 27.758 -8.019 -0.194 1.00 37.56 121 GLU A C 1
ATOM 979 O O . GLU A 1 121 ? 27.665 -9.174 0.222 1.00 37.56 121 GLU A O 1
ATOM 984 N N . GLY A 1 122 ? 28.292 -7.744 -1.386 1.00 44.53 122 GLY A N 1
ATOM 985 C CA . GLY A 1 122 ? 29.007 -8.722 -2.205 1.00 44.53 122 GLY A CA 1
ATOM 986 C C . GLY A 1 122 ? 28.196 -9.528 -3.229 1.00 44.53 122 GLY A C 1
ATOM 987 O O . GLY A 1 122 ? 28.812 -10.292 -3.969 1.00 44.53 122 GLY A O 1
ATOM 988 N N . LYS A 1 123 ? 26.865 -9.373 -3.335 1.00 47.16 123 LYS A N 1
ATOM 989 C CA . LYS A 1 123 ? 26.042 -10.016 -4.400 1.00 47.16 123 LYS A CA 1
ATOM 990 C C . LYS A 1 123 ? 24.967 -9.093 -5.013 1.00 47.16 123 LYS A C 1
ATOM 992 O O . LYS A 1 123 ? 24.072 -9.568 -5.704 1.00 47.16 123 LYS A O 1
ATOM 997 N N . GLY A 1 124 ? 25.063 -7.793 -4.720 1.00 51.59 124 GLY A N 1
ATOM 998 C CA . GLY A 1 124 ? 24.004 -6.778 -4.749 1.00 51.59 124 GLY A CA 1
ATOM 999 C C . GLY A 1 124 ? 23.164 -6.659 -6.021 1.00 51.59 124 GLY A C 1
ATOM 1000 O O . GLY A 1 124 ? 23.541 -5.975 -6.967 1.00 51.59 124 GLY A O 1
ATOM 1001 N N . LEU A 1 125 ? 21.963 -7.232 -5.975 1.00 60.28 125 LEU A N 1
ATOM 1002 C CA . LEU A 1 125 ? 20.834 -6.812 -6.794 1.00 60.28 125 LEU A CA 1
ATOM 1003 C C . LEU A 1 125 ? 19.660 -6.547 -5.852 1.00 60.28 125 LEU A C 1
ATOM 1005 O O . LEU A 1 125 ? 19.282 -7.419 -5.069 1.00 60.28 125 LEU A O 1
ATOM 1009 N N . 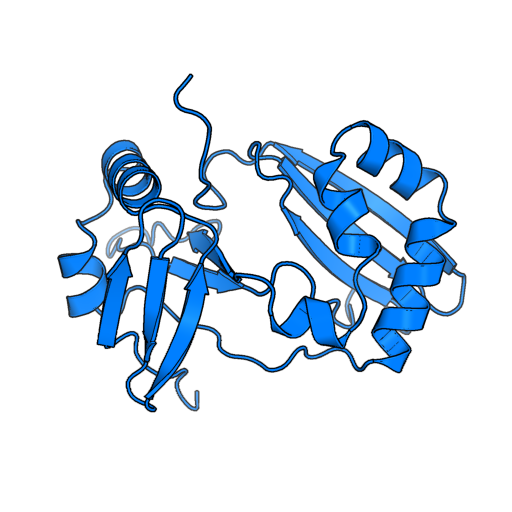ALA A 1 126 ? 19.132 -5.327 -5.893 1.00 70.12 126 ALA A N 1
ATOM 1010 C CA . ALA A 1 126 ? 17.950 -4.957 -5.134 1.00 70.12 126 ALA A CA 1
ATOM 1011 C C . ALA A 1 126 ? 16.735 -5.733 -5.655 1.00 70.12 126 ALA A C 1
ATOM 1013 O O . ALA A 1 126 ? 16.461 -5.735 -6.855 1.00 70.12 126 ALA A O 1
ATOM 1014 N N . THR A 1 127 ? 16.011 -6.384 -4.746 1.00 81.19 127 THR A N 1
ATOM 1015 C CA . THR A 1 127 ? 14.708 -6.979 -5.049 1.00 81.19 127 THR A CA 1
ATOM 1016 C C . THR A 1 127 ? 13.616 -5.958 -4.758 1.00 81.19 127 THR A C 1
ATOM 1018 O O . THR A 1 127 ? 13.565 -5.370 -3.673 1.00 81.19 127 THR A O 1
ATOM 1021 N N . PHE A 1 128 ? 12.739 -5.773 -5.735 1.00 86.75 128 PHE A N 1
ATOM 1022 C CA . PHE A 1 128 ? 11.545 -4.954 -5.643 1.00 86.75 128 PHE A CA 1
ATOM 1023 C C . PHE A 1 128 ? 10.354 -5.815 -5.256 1.00 86.75 128 PHE A C 1
ATOM 1025 O O . PHE A 1 128 ? 10.242 -6.960 -5.685 1.00 86.75 128 PHE A O 1
ATOM 1032 N N . TYR A 1 129 ? 9.449 -5.247 -4.474 1.00 87.88 129 TYR A N 1
ATOM 1033 C CA . TYR A 1 129 ? 8.256 -5.922 -3.988 1.00 87.88 129 TYR A CA 1
ATOM 1034 C C . TYR A 1 129 ? 7.031 -5.051 -4.241 1.00 87.88 129 TYR A C 1
ATOM 1036 O O . TYR A 1 129 ? 7.108 -3.822 -4.136 1.00 87.88 129 TYR A O 1
ATOM 1044 N N . THR A 1 130 ? 5.897 -5.675 -4.551 1.00 89.12 130 THR A N 1
ATOM 1045 C CA . THR A 1 130 ? 4.608 -4.974 -4.569 1.00 89.12 130 THR A CA 1
ATOM 1046 C C . THR A 1 130 ? 3.922 -5.066 -3.211 1.00 89.12 130 THR A C 1
ATOM 1048 O O . THR A 1 130 ? 4.071 -6.050 -2.487 1.00 89.12 130 THR A O 1
ATOM 1051 N N . SER A 1 131 ? 3.158 -4.043 -2.836 1.00 87.81 131 SER A N 1
ATOM 1052 C CA . SER A 1 131 ? 2.237 -4.136 -1.702 1.00 87.81 131 SER A CA 1
ATOM 1053 C C . SER A 1 131 ? 0.937 -3.393 -1.964 1.00 87.81 131 SER A C 1
ATOM 1055 O O . SER A 1 131 ? 0.932 -2.299 -2.530 1.00 87.81 131 SER A O 1
ATOM 1057 N N . HIS A 1 132 ? -0.171 -3.965 -1.484 1.00 89.81 132 HIS A N 1
ATOM 1058 C CA . HIS A 1 132 ? -1.435 -3.242 -1.411 1.00 89.81 132 HIS A CA 1
ATOM 1059 C C . HIS A 1 132 ? -1.272 -1.989 -0.531 1.00 89.81 132 HIS A C 1
ATOM 1061 O O . HIS A 1 132 ? -0.639 -2.070 0.531 1.00 89.81 132 HIS A O 1
ATOM 1067 N N . PRO A 1 133 ? -1.855 -0.843 -0.918 1.00 88.44 133 PRO A N 1
ATOM 1068 C CA . PRO A 1 133 ? -1.728 0.409 -0.170 1.00 88.44 133 PRO A CA 1
ATOM 1069 C C . PRO A 1 133 ? -2.379 0.334 1.217 1.00 88.44 133 PRO A C 1
ATOM 1071 O O . PRO A 1 133 ? -1.851 0.897 2.175 1.00 88.44 133 PRO A O 1
ATOM 1074 N N . ILE A 1 134 ? -3.466 -0.430 1.353 1.00 91.12 134 ILE A N 1
ATOM 1075 C CA . ILE A 1 134 ? -4.135 -0.720 2.624 1.00 91.12 134 ILE A CA 1
ATOM 1076 C C . ILE A 1 134 ? -4.320 -2.230 2.728 1.00 91.12 134 ILE A C 1
ATOM 1078 O O . ILE A 1 134 ? -4.972 -2.829 1.887 1.00 91.12 134 ILE A O 1
ATOM 1082 N N . ASP A 1 135 ? -3.740 -2.822 3.767 1.00 92.75 135 ASP A N 1
ATOM 1083 C CA . ASP A 1 135 ? -3.977 -4.208 4.183 1.00 92.75 135 ASP A CA 1
ATOM 1084 C C . ASP A 1 135 ? -3.446 -4.344 5.613 1.00 92.75 135 ASP A C 1
ATOM 1086 O O . ASP A 1 135 ? -2.254 -4.583 5.818 1.00 92.75 135 ASP A O 1
ATOM 1090 N N . PHE A 1 136 ? -4.286 -4.032 6.600 1.00 94.75 136 PHE A N 1
ATOM 1091 C CA . PHE A 1 136 ? -3.890 -4.076 8.005 1.00 94.75 136 PHE A CA 1
ATOM 1092 C C . PHE A 1 136 ? -3.772 -5.525 8.467 1.00 94.75 136 PHE A C 1
ATOM 1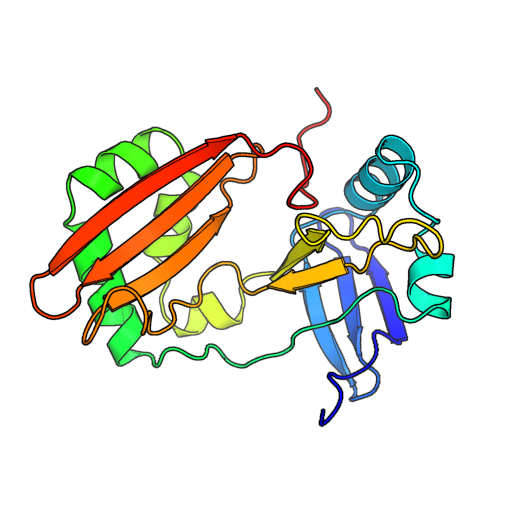094 O O . PHE A 1 136 ? -4.675 -6.326 8.259 1.00 94.75 136 PHE A O 1
ATOM 1101 N N . GLN A 1 137 ? -2.667 -5.860 9.125 1.00 93.94 137 GLN A N 1
ATOM 1102 C CA . GLN A 1 137 ? -2.391 -7.230 9.558 1.00 93.94 137 GLN A CA 1
ATOM 1103 C C . GLN A 1 137 ? -2.209 -7.278 11.064 1.00 93.94 137 GLN A C 1
ATOM 1105 O O . GLN A 1 137 ? -1.716 -6.317 11.651 1.00 93.94 137 GLN A O 1
ATOM 1110 N N . SER A 1 138 ? -2.588 -8.393 11.685 1.00 94.31 138 SER A N 1
ATOM 1111 C CA . SER A 1 138 ? -2.383 -8.604 13.116 1.00 94.31 138 SER A CA 1
ATOM 1112 C C . SER A 1 138 ? -0.907 -8.440 13.488 1.00 94.31 138 SER A C 1
ATOM 1114 O O . SER A 1 138 ? -0.041 -9.086 12.895 1.00 94.31 138 SER A O 1
ATOM 1116 N N . ASP A 1 139 ? -0.630 -7.608 14.486 1.00 94.19 139 ASP A N 1
ATOM 1117 C CA . ASP A 1 139 ? 0.706 -7.397 15.033 1.00 94.19 139 ASP A CA 1
ATOM 1118 C C . ASP A 1 139 ? 0.891 -8.223 16.311 1.00 94.19 139 ASP A C 1
ATOM 1120 O O . ASP A 1 139 ? 0.542 -7.808 17.419 1.00 94.19 139 ASP A O 1
ATOM 1124 N N . GLU A 1 140 ? 1.478 -9.408 16.152 1.00 91.00 140 GLU A N 1
ATOM 1125 C CA . GLU A 1 140 ? 1.748 -10.317 17.266 1.00 91.00 140 GLU A CA 1
ATOM 1126 C C . GLU A 1 140 ? 2.755 -9.751 18.280 1.00 91.00 140 GLU A C 1
ATOM 1128 O O . GLU A 1 140 ? 2.710 -10.131 19.451 1.00 91.00 140 GLU A O 1
ATOM 1133 N N . GLN A 1 141 ? 3.642 -8.835 17.869 1.00 91.56 141 GLN A N 1
ATOM 1134 C CA . GLN A 1 141 ? 4.648 -8.250 18.760 1.00 91.56 141 GLN A CA 1
ATOM 1135 C C . GLN A 1 141 ? 4.018 -7.250 19.727 1.00 91.56 141 GLN A C 1
ATOM 1137 O O . GLN A 1 141 ? 4.368 -7.221 20.908 1.00 91.56 141 GLN A O 1
ATOM 1142 N N . LYS A 1 142 ? 3.076 -6.438 19.239 1.00 93.31 142 LYS A N 1
ATOM 1143 C CA . LYS A 1 142 ? 2.336 -5.473 20.065 1.00 93.31 142 LYS A CA 1
ATOM 1144 C C . LYS A 1 142 ? 1.249 -6.148 20.908 1.00 93.31 142 LYS A C 1
ATOM 1146 O O . LYS A 1 142 ? 0.883 -5.649 21.975 1.00 93.31 142 LYS A O 1
ATOM 1151 N N . GLY A 1 143 ? 0.782 -7.310 20.460 1.00 92.75 143 GLY A N 1
ATOM 1152 C CA . GLY A 1 143 ? -0.088 -8.212 21.201 1.00 92.75 143 GLY A CA 1
ATOM 1153 C C . GLY A 1 143 ? -1.471 -8.354 20.577 1.00 92.75 143 GLY A C 1
ATOM 1154 O O . GLY A 1 143 ? -1.782 -7.802 19.526 1.00 92.75 143 GLY A O 1
ATOM 1155 N N . LYS A 1 144 ? -2.335 -9.115 21.254 1.00 92.06 144 LYS A N 1
ATOM 1156 C CA . LYS A 1 144 ? -3.686 -9.409 20.765 1.00 92.06 144 LYS A CA 1
ATOM 1157 C C . LYS A 1 144 ? -4.481 -8.120 20.484 1.00 92.06 144 LYS A C 1
ATOM 1159 O O . LYS A 1 144 ? -4.360 -7.140 21.217 1.00 92.06 144 LYS A O 1
ATOM 1164 N N . ASP A 1 145 ? -5.323 -8.164 19.453 1.00 95.94 145 ASP A N 1
ATOM 1165 C CA . ASP A 1 145 ? -6.213 -7.083 19.001 1.00 95.94 145 ASP A CA 1
ATOM 1166 C C . ASP A 1 145 ? -5.493 -5.882 18.351 1.00 95.94 145 ASP A C 1
ATOM 1168 O O . ASP A 1 145 ? -6.159 -4.929 17.944 1.00 95.94 145 ASP A O 1
ATOM 1172 N N . TRP A 1 146 ? -4.161 -5.910 18.228 1.00 97.75 146 TRP A N 1
ATOM 1173 C CA . TRP A 1 146 ? -3.405 -4.905 17.484 1.00 97.75 146 TRP A CA 1
ATOM 1174 C C . TRP A 1 146 ? -3.246 -5.286 16.019 1.00 97.75 146 TRP A C 1
ATOM 1176 O O . TRP A 1 146 ? -2.912 -6.421 15.687 1.00 97.75 146 TRP A O 1
ATOM 1186 N N . TYR A 1 147 ? -3.439 -4.296 15.158 1.00 98.00 147 TYR A N 1
ATOM 1187 C CA . TYR A 1 147 ? -3.233 -4.373 13.723 1.00 98.00 147 TYR A CA 1
ATOM 1188 C C . TYR A 1 147 ? -2.239 -3.303 13.295 1.00 98.00 147 TYR A C 1
ATOM 1190 O O . TYR A 1 147 ? -2.232 -2.202 13.847 1.00 98.00 147 TYR A O 1
ATOM 1198 N N . PHE A 1 148 ? -1.428 -3.613 12.294 1.00 96.25 148 PHE A N 1
ATOM 1199 C CA . PHE A 1 148 ? -0.385 -2.743 11.782 1.00 96.25 148 PHE A CA 1
ATOM 1200 C C . PHE A 1 148 ? -0.470 -2.603 10.263 1.00 96.25 148 PHE A C 1
ATOM 1202 O O . PHE A 1 148 ? -0.692 -3.575 9.535 1.00 96.25 148 PHE A O 1
ATOM 1209 N N . LYS A 1 149 ? -0.228 -1.381 9.787 1.00 93.88 149 LYS A N 1
ATOM 1210 C CA . LYS A 1 149 ? 0.110 -1.096 8.394 1.00 93.88 149 LYS A CA 1
ATOM 1211 C C . LYS A 1 149 ? 1.099 0.061 8.323 1.00 93.88 149 LYS A C 1
ATOM 1213 O O . LYS A 1 149 ? 0.952 1.075 9.005 1.00 93.88 149 LYS A O 1
ATOM 1218 N N . LEU A 1 150 ? 2.074 -0.074 7.431 1.00 91.88 150 LEU A N 1
ATOM 1219 C CA . LEU A 1 150 ? 2.895 1.034 6.964 1.00 91.88 150 LEU A CA 1
ATOM 1220 C C . LEU A 1 150 ? 2.185 1.712 5.785 1.00 91.88 150 LEU A C 1
ATOM 1222 O O . LEU A 1 150 ? 2.102 1.132 4.701 1.00 91.88 150 LEU A O 1
ATOM 1226 N N . LEU A 1 151 ? 1.633 2.903 6.010 1.00 91.62 151 LEU A N 1
ATOM 1227 C CA . LEU A 1 151 ? 0.953 3.692 4.981 1.00 91.62 151 LEU A CA 1
ATOM 1228 C C . LEU A 1 151 ? 1.956 4.596 4.255 1.00 91.62 151 LEU A C 1
ATOM 1230 O O . LEU A 1 151 ? 2.879 5.129 4.872 1.00 91.62 151 LEU A O 1
ATOM 1234 N N . VAL A 1 152 ? 1.756 4.792 2.953 1.00 86.19 152 VAL A N 1
ATOM 1235 C CA . VAL A 1 152 ? 2.645 5.585 2.087 1.00 86.19 152 VAL A CA 1
ATOM 1236 C C . VAL A 1 152 ? 1.915 6.838 1.631 1.00 86.19 152 VAL A C 1
ATOM 1238 O O . VAL A 1 152 ? 0.780 6.766 1.167 1.00 86.19 152 VAL A O 1
ATOM 1241 N N . THR A 1 153 ? 2.560 7.993 1.747 1.00 80.75 153 THR A N 1
ATOM 1242 C CA . THR A 1 153 ? 1.923 9.306 1.531 1.00 80.75 153 THR A CA 1
ATOM 1243 C C . THR A 1 153 ? 2.197 9.910 0.148 1.00 80.75 153 THR A C 1
ATOM 1245 O O . THR A 1 153 ? 1.673 10.974 -0.179 1.00 80.75 153 THR A O 1
ATOM 1248 N N . GLY A 1 154 ? 2.995 9.239 -0.690 1.00 72.31 154 GLY A N 1
ATOM 1249 C CA . GLY A 1 154 ? 3.369 9.678 -2.042 1.00 72.31 154 GLY A CA 1
ATOM 1250 C C . GLY A 1 154 ? 4.477 10.742 -2.099 1.00 72.31 154 GLY A C 1
ATOM 1251 O O . GLY A 1 154 ? 5.061 10.945 -3.158 1.00 72.31 154 GLY A O 1
ATOM 1252 N N . ASP A 1 155 ? 4.819 11.374 -0.974 1.00 72.81 155 ASP A N 1
ATOM 1253 C CA . ASP A 1 155 ? 5.857 12.407 -0.829 1.00 72.81 155 ASP A CA 1
ATOM 1254 C C . ASP A 1 155 ? 7.076 11.910 -0.025 1.00 72.81 155 ASP A C 1
ATOM 1256 O O . ASP A 1 155 ? 7.709 12.668 0.707 1.00 72.81 155 ASP A O 1
ATOM 1260 N N . ASN A 1 156 ? 7.400 10.619 -0.155 1.00 76.44 156 ASN A N 1
ATOM 1261 C CA . ASN A 1 156 ? 8.474 9.927 0.568 1.00 76.44 156 ASN A CA 1
ATOM 1262 C C . ASN A 1 156 ? 8.294 9.809 2.093 1.00 76.44 156 ASN A C 1
ATOM 1264 O O . ASN A 1 156 ? 9.230 9.381 2.774 1.00 76.44 156 ASN A O 1
ATOM 1268 N N . HIS A 1 157 ? 7.123 10.134 2.648 1.00 86.81 157 HIS A N 1
ATOM 1269 C CA . HIS A 1 157 ? 6.834 9.806 4.041 1.00 86.81 157 HIS A CA 1
ATOM 1270 C C . HIS A 1 157 ? 6.171 8.437 4.172 1.00 86.81 157 HIS A C 1
ATOM 1272 O O . HIS A 1 157 ? 5.389 7.980 3.332 1.00 86.81 157 HIS A O 1
ATOM 1278 N N . LEU A 1 158 ? 6.516 7.785 5.273 1.00 89.25 158 LEU A N 1
ATOM 1279 C CA . LEU A 1 158 ? 5.915 6.545 5.721 1.00 89.25 158 LEU A CA 1
ATOM 1280 C C . LEU A 1 158 ? 5.233 6.809 7.045 1.00 89.25 158 LEU A C 1
ATOM 1282 O O . LEU A 1 158 ? 5.812 7.470 7.906 1.00 89.25 158 LEU A O 1
ATOM 1286 N N . VAL A 1 159 ? 4.030 6.278 7.210 1.00 92.94 159 VAL A N 1
ATOM 1287 C CA . VAL A 1 159 ? 3.268 6.380 8.450 1.00 92.94 159 VAL A CA 1
ATOM 1288 C C . VAL A 1 159 ? 3.054 4.977 9.004 1.00 92.94 159 VAL A C 1
ATOM 1290 O O . VAL A 1 159 ? 2.217 4.218 8.511 1.00 92.94 159 VAL A O 1
ATOM 1293 N N . TRP A 1 160 ? 3.807 4.630 10.044 1.00 94.50 160 TRP A N 1
ATOM 1294 C CA . TRP A 1 160 ? 3.543 3.455 10.866 1.00 94.50 160 TRP A CA 1
ATOM 1295 C C . TRP A 1 160 ? 2.231 3.687 11.592 1.00 94.50 160 TRP A C 1
ATOM 1297 O O . TRP A 1 160 ? 2.130 4.609 12.399 1.00 94.50 160 TRP A O 1
ATOM 1307 N N . THR A 1 161 ? 1.233 2.869 11.283 1.00 97.06 161 THR A N 1
ATOM 1308 C CA . THR A 1 161 ? -0.111 2.998 11.838 1.00 97.06 161 THR A CA 1
ATOM 1309 C C . THR A 1 161 ? -0.464 1.714 12.563 1.00 97.06 161 THR A C 1
ATOM 1311 O O . THR A 1 161 ? -0.588 0.660 11.939 1.00 97.06 161 THR A O 1
ATOM 1314 N N . TYR A 1 162 ? -0.629 1.816 13.878 1.00 97.50 162 TYR A N 1
ATOM 1315 C CA . TYR A 1 162 ? -1.101 0.735 14.730 1.00 97.50 162 TYR A CA 1
ATOM 1316 C C . TYR A 1 162 ? -2.519 1.039 15.197 1.00 97.50 162 TYR A C 1
ATOM 1318 O O . TYR A 1 162 ? -2.809 2.156 15.626 1.00 97.50 162 TYR A O 1
ATOM 1326 N N . VAL A 1 163 ? -3.393 0.040 15.150 1.00 98.19 163 VAL A N 1
ATOM 1327 C CA . VAL A 1 163 ? -4.793 0.153 15.565 1.00 98.19 163 VAL A CA 1
ATOM 1328 C C . VAL A 1 163 ? -5.114 -0.990 16.512 1.00 98.19 163 VAL A C 1
ATOM 1330 O O . VAL A 1 163 ? -4.954 -2.151 16.149 1.00 98.19 163 VAL A O 1
ATOM 1333 N N . ASN A 1 164 ? -5.575 -0.678 17.721 1.00 98.00 164 ASN A N 1
ATOM 1334 C CA . ASN A 1 164 ? -6.136 -1.679 18.616 1.00 98.00 164 ASN A CA 1
ATOM 1335 C C . ASN A 1 164 ? -7.655 -1.711 18.450 1.00 98.00 164 ASN A C 1
ATOM 1337 O O . ASN A 1 164 ? -8.341 -0.766 18.844 1.00 98.00 164 ASN A O 1
ATOM 1341 N N . ILE A 1 165 ? -8.197 -2.800 17.908 1.00 97.62 165 ILE A N 1
ATOM 1342 C CA . ILE A 1 165 ? -9.634 -2.878 17.603 1.00 97.62 165 ILE A CA 1
ATOM 1343 C C . ILE A 1 165 ? -10.517 -2.933 18.858 1.00 97.62 165 ILE A C 1
ATOM 1345 O O . ILE A 1 165 ? -11.678 -2.531 18.818 1.00 97.62 165 ILE A O 1
ATOM 1349 N N . ARG A 1 166 ? -9.972 -3.384 19.996 1.00 96.88 166 ARG A N 1
ATOM 1350 C CA . ARG A 1 166 ? -10.717 -3.544 21.251 1.00 96.88 166 ARG A CA 1
ATOM 1351 C C . ARG A 1 166 ? -10.756 -2.263 22.078 1.00 96.88 166 ARG A C 1
ATOM 1353 O O . ARG A 1 166 ? -11.817 -1.883 22.562 1.00 96.88 166 ARG A O 1
ATOM 1360 N N . SER A 1 167 ? -9.609 -1.619 22.281 1.00 97.19 167 SER A N 1
ATOM 1361 C CA . SER A 1 167 ? -9.513 -0.360 23.032 1.00 97.19 167 SER A CA 1
ATOM 1362 C C . SER A 1 167 ? -9.796 0.868 22.170 1.00 97.19 167 SER A C 1
ATOM 1364 O O . SER A 1 167 ? -9.947 1.960 22.713 1.00 97.19 167 SER A O 1
ATOM 1366 N N . ARG A 1 168 ? -9.866 0.694 20.841 1.00 97.62 168 ARG A N 1
ATOM 1367 C CA . ARG A 1 168 ? -9.962 1.762 19.833 1.00 97.62 168 ARG A CA 1
ATOM 1368 C C . ARG A 1 168 ? -8.771 2.726 19.858 1.00 97.62 168 ARG A C 1
ATOM 1370 O O . ARG A 1 168 ? -8.866 3.839 19.348 1.00 97.62 168 ARG A O 1
ATOM 1377 N N . ALA A 1 169 ? -7.655 2.309 20.456 1.00 97.31 169 ALA A N 1
ATOM 1378 C CA . ALA A 1 169 ? -6.426 3.085 20.452 1.00 97.31 169 ALA A CA 1
ATOM 1379 C C . ALA A 1 169 ? -5.817 3.108 19.047 1.00 97.31 169 ALA A C 1
ATOM 1381 O O . ALA A 1 169 ? -5.816 2.097 18.341 1.00 97.31 169 ALA A O 1
ATOM 1382 N N . VAL A 1 170 ? -5.264 4.257 18.670 1.00 97.94 170 VAL A N 1
ATOM 1383 C CA . VAL A 1 170 ? -4.486 4.423 17.445 1.00 97.94 170 VAL A CA 1
ATOM 1384 C C . VAL A 1 170 ? -3.143 5.009 17.827 1.00 97.94 170 VAL A C 1
ATOM 1386 O O . VAL A 1 170 ? -3.090 5.983 18.568 1.00 97.94 170 VAL A O 1
ATOM 1389 N N . GLU A 1 171 ? -2.071 4.427 17.307 1.00 96.62 171 GLU A N 1
ATOM 1390 C CA . GLU A 1 171 ? -0.732 4.985 17.437 1.00 96.62 171 GLU A CA 1
ATOM 1391 C C . GLU A 1 171 ? -0.155 5.210 16.048 1.00 96.62 171 GLU A C 1
ATOM 1393 O O . GLU A 1 171 ? -0.134 4.303 15.211 1.00 96.62 171 GLU A O 1
ATOM 1398 N N . THR A 1 172 ? 0.329 6.425 15.812 1.00 95.25 172 THR A N 1
ATOM 1399 C CA . THR A 1 172 ? 0.965 6.793 14.550 1.00 95.25 172 THR A CA 1
ATOM 1400 C C . THR A 1 172 ? 2.355 7.334 14.786 1.00 95.25 172 THR A C 1
ATOM 1402 O O . THR A 1 172 ? 2.556 8.209 15.627 1.00 95.25 172 THR A O 1
ATOM 1405 N N . GLN A 1 173 ? 3.299 6.873 13.982 1.00 91.88 173 GLN A N 1
ATOM 1406 C CA . GLN A 1 173 ? 4.615 7.482 13.846 1.00 91.88 173 GLN A CA 1
ATOM 1407 C C . GLN A 1 173 ? 4.865 7.697 12.364 1.00 91.88 173 GLN A C 1
ATOM 1409 O O . GLN A 1 173 ? 4.405 6.906 11.544 1.00 91.88 173 GLN A O 1
ATOM 1414 N N . PHE A 1 174 ? 5.571 8.761 11.999 1.00 90.00 174 PHE A N 1
ATOM 1415 C CA . PHE A 1 174 ? 5.948 8.963 10.610 1.00 90.00 174 PHE A CA 1
ATOM 1416 C C . PHE A 1 174 ? 7.401 9.389 10.485 1.00 90.00 174 PHE A C 1
ATOM 1418 O O . PHE A 1 174 ? 7.951 10.075 11.345 1.00 90.00 174 PHE A O 1
ATOM 1425 N N . GLU A 1 175 ? 8.006 8.983 9.381 1.00 88.56 175 GLU A N 1
ATOM 1426 C CA . GLU A 1 175 ? 9.391 9.272 9.042 1.00 88.56 175 GLU A CA 1
ATOM 1427 C C . GLU A 1 175 ? 9.462 9.581 7.550 1.00 88.56 175 GLU A C 1
ATOM 1429 O O . GLU A 1 175 ? 8.736 8.994 6.745 1.00 88.56 175 GLU A O 1
ATOM 1434 N N . CYS A 1 176 ? 10.346 10.501 7.174 1.00 84.69 176 CYS A N 1
ATOM 1435 C CA . CYS A 1 176 ? 10.719 10.661 5.779 1.00 84.69 176 CYS A CA 1
ATOM 1436 C C . CYS A 1 176 ? 11.741 9.577 5.428 1.00 84.69 176 CYS A C 1
ATOM 1438 O O . CYS A 1 176 ? 12.847 9.554 5.971 1.00 84.69 176 CYS A O 1
ATOM 1440 N N . ARG A 1 177 ? 11.373 8.681 4.515 1.00 80.12 177 ARG A N 1
ATOM 1441 C CA . ARG A 1 177 ? 12.250 7.651 3.958 1.00 80.12 177 ARG A CA 1
ATOM 1442 C C . ARG A 1 177 ? 12.268 7.815 2.441 1.00 80.12 177 ARG A C 1
ATOM 1444 O O . ARG A 1 177 ? 11.525 7.121 1.740 1.00 80.12 177 ARG A O 1
ATOM 1451 N N . PRO A 1 178 ? 13.106 8.737 1.931 1.00 74.50 178 PRO A N 1
ATOM 1452 C CA . PRO A 1 178 ? 13.316 8.889 0.503 1.00 74.50 178 PRO A CA 1
ATOM 1453 C C . PRO A 1 178 ? 13.628 7.541 -0.130 1.00 74.50 178 PRO A C 1
ATOM 1455 O O . PRO A 1 178 ? 14.372 6.742 0.440 1.00 74.50 178 PRO A O 1
ATOM 1458 N N . TRP A 1 179 ? 13.049 7.309 -1.303 1.00 71.81 179 TRP A N 1
ATOM 1459 C CA . TRP A 1 179 ? 13.340 6.146 -2.140 1.00 71.81 179 TRP A CA 1
ATOM 1460 C C . TRP A 1 179 ? 12.872 4.799 -1.594 1.00 71.81 179 TRP A C 1
ATOM 1462 O O . TRP A 1 179 ? 13.125 3.785 -2.237 1.00 71.81 179 TRP A O 1
ATOM 1472 N N . HIS A 1 180 ? 12.175 4.744 -0.455 1.00 78.25 180 HIS A N 1
ATOM 1473 C CA . HIS A 1 180 ? 11.650 3.468 0.026 1.00 78.25 180 HIS A CA 1
ATOM 1474 C C . HIS A 1 180 ? 10.596 2.903 -0.937 1.00 78.25 180 HIS A C 1
ATOM 1476 O O . HIS A 1 180 ? 10.683 1.742 -1.327 1.00 78.25 180 HIS A O 1
ATOM 1482 N N . TYR A 1 181 ? 9.663 3.748 -1.379 1.00 82.50 181 TYR A N 1
ATOM 1483 C CA . TYR A 1 181 ? 8.709 3.437 -2.439 1.00 82.50 181 TYR A CA 1
ATOM 1484 C C . TYR A 1 181 ? 9.084 4.166 -3.727 1.00 82.50 181 TYR A C 1
ATOM 1486 O O . TYR A 1 181 ? 9.581 5.293 -3.692 1.00 82.50 181 TYR A O 1
ATOM 1494 N N . VAL A 1 182 ? 8.805 3.531 -4.862 1.00 84.19 182 VAL A N 1
ATOM 1495 C CA . VAL A 1 182 ? 8.809 4.187 -6.167 1.00 84.19 182 VAL A CA 1
ATOM 1496 C C . VAL A 1 182 ? 7.503 4.958 -6.283 1.00 84.19 182 VAL A C 1
ATOM 1498 O O . VAL A 1 182 ? 6.426 4.365 -6.224 1.00 84.19 182 VAL A O 1
ATOM 1501 N N . THR A 1 183 ? 7.586 6.277 -6.413 1.00 79.50 183 THR A N 1
ATOM 1502 C CA . THR A 1 183 ? 6.411 7.141 -6.521 1.00 79.50 183 THR A CA 1
ATOM 1503 C C . THR A 1 183 ? 6.435 7.913 -7.832 1.00 79.50 183 THR A C 1
ATOM 1505 O O . THR A 1 183 ? 7.500 8.250 -8.353 1.00 79.50 183 THR A O 1
ATOM 1508 N N . ASN A 1 184 ? 5.247 8.267 -8.325 1.00 73.50 184 ASN A N 1
ATOM 1509 C CA . ASN A 1 184 ? 5.049 9.386 -9.244 1.00 73.50 184 ASN A CA 1
ATOM 1510 C C . ASN A 1 184 ? 5.366 10.704 -8.512 1.00 73.50 184 ASN A C 1
ATOM 1512 O O . ASN A 1 184 ? 4.482 11.531 -8.291 1.00 73.50 184 ASN A O 1
ATOM 1516 N N . ALA A 1 185 ? 6.595 10.891 -8.030 1.00 62.19 185 ALA A N 1
ATOM 1517 C CA . ALA A 1 185 ? 7.001 12.196 -7.544 1.00 62.19 185 ALA A CA 1
ATOM 1518 C C . ALA A 1 185 ? 6.858 13.172 -8.715 1.00 62.19 185 ALA A C 1
ATOM 1520 O O . ALA A 1 185 ? 7.396 12.935 -9.799 1.00 62.19 185 ALA A O 1
ATOM 1521 N N . SER A 1 186 ? 6.099 14.247 -8.498 1.00 41.47 186 SER A N 1
ATOM 1522 C CA . SER A 1 186 ? 6.075 15.402 -9.384 1.00 41.47 186 SER A CA 1
ATOM 1523 C C . SER A 1 186 ? 7.525 15.753 -9.689 1.00 41.47 186 SER A C 1
ATOM 1525 O O . SER A 1 186 ? 8.286 15.999 -8.751 1.00 41.47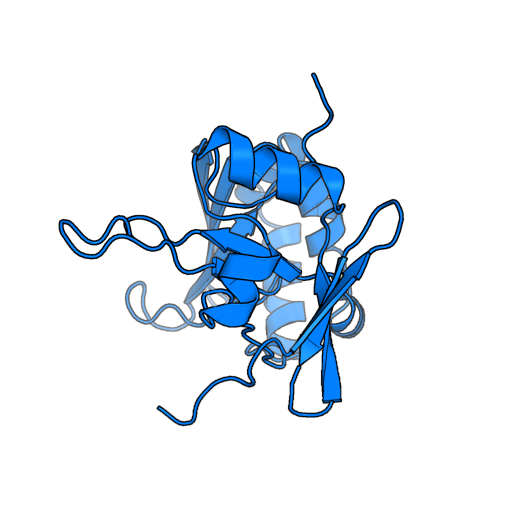 186 SER A O 1
ATOM 1527 N N . ALA A 1 187 ? 7.924 15.723 -10.962 1.00 32.19 187 ALA A N 1
ATOM 1528 C CA . ALA A 1 187 ? 9.174 16.344 -11.371 1.00 32.19 187 ALA A CA 1
ATOM 1529 C C . ALA A 1 187 ? 9.191 17.747 -10.743 1.00 32.19 187 ALA A C 1
ATOM 1531 O O . ALA A 1 187 ? 8.274 18.534 -10.992 1.00 32.19 187 ALA A O 1
ATOM 1532 N N . GLY A 1 188 ? 10.124 17.964 -9.814 1.00 30.75 188 GLY A N 1
ATOM 1533 C CA . GLY A 1 188 ? 10.310 19.255 -9.158 1.00 30.75 188 GLY A CA 1
ATOM 1534 C C . GLY A 1 188 ? 10.691 20.329 -10.160 1.00 30.75 188 GLY A C 1
ATOM 1535 O O . GLY A 1 188 ? 11.331 19.979 -11.179 1.00 30.75 188 GLY A O 1
#

Sequence (188 aa):
MQGYPRVAAITHADDCCTLHLDDSSTILLDLSRSALEAYLKQNEFPPICDLLDRDLIVAIPLPLRMTESEWDTIADILRQSEDFRQITRRFPKLLTQIHQTYDQLHTLPHHLYCGIGMYLEGKGLATFYTSHPIDFQSDEQKGKDWYFKLLVTGDNHLVWTYVNIRSRAVETQFECRPWHYVTNASAG

Foldseek 3Di:
DPAQFFQQDWDFDQQWIWTQTPVRDIAIARHGPVLVQCLCVVVVADPPVVCRVVSLEREDDDQQPDDQVRLVLQLVLLVPDPVNVVVCVVQVVVVVVSPDHSVVLNVDGWWKFFDDPQCPVPPGHTRIYTDRQDRWDDDPPVHPQKTWDFHDRLQQKTWTWIARSPVSDIDIDMDRHPRRIRHPDPPD

Organism: NCBI:txid2528027

Radius of gyration: 17.09 Å; chains: 1; bounding box: 45×41×43 Å

pLDDT: mean 85.13, std 14.13, range [30.75, 98.44]

Secondary structure (DSSP, 8-state):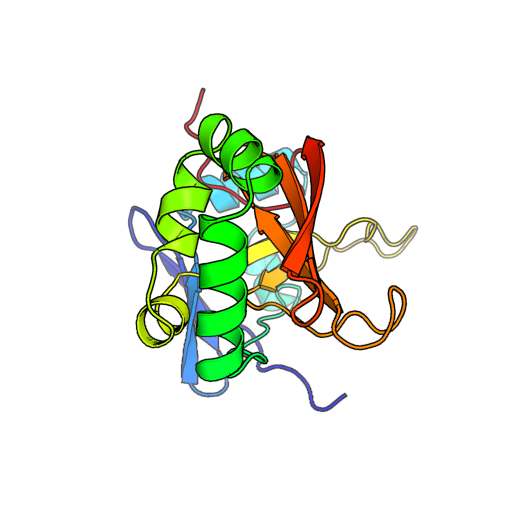
--PPPBEEEEEE-SS-EEEEETTS-EEEES--HHHHHHHHHHTTPPPHHHHHHTT-EE------SS-HHHHHHHHHHHHH-HHHHHHHHH-HHHHHHHTS-HHHHHHSPBEEEE-TT---TTT--PPEEEE-S---EE-TTT-TTEEEEEEE-SSSEEEEEEEETTT--EEEEEEE-TTSEE------